Protein AF-A0A517ZHZ6-F1 (afdb_monomer_lite)

InterPro domains:
  IPR013424 PEP-CTERM protein-sorting domain [PF07589] (211-235)
  IPR013424 PEP-CTERM protein-sorting domain [TIGR02595] (211-237)

Sequence (239 aa):
MKHFLLAGLIGLGMLSSAEAGYVDVSIGDHLKLYNGTGNGTGGEYDAVLQEFDGTNYVPTATTWSTFCLEVDEHFYYNQLLKVNNISDTAMSGGTNTNNGDPISFATAWLYTQFSNGSLVGLNSSGTAENGNYNDNHAANATHLQKAIWYLEEESLGVHNKYVDLALAAGWTSIGDVRVLNLMRYSNGQLINAQDQLVLLDPGPEVAPPLVPEPSTFALLGIGGLALVGYGWRRKRQVA

Radius of gyration: 25.89 Å; chains: 1; bounding box: 51×94×66 Å

Secondary structure (DSSP, 8-state):
--PPPP----------------B---TT-EEEEEEEEEETTEEEEEEEEEEE-SSSEEEEEEEEEE-BS-SS----TT-EEEEEEEESEE-S--SS-SS-EEPPHHHHHHHHHHHTT-PEEE-TTSSSEEEEGGGGHHHHHHHHHHHHHHHTT-TT----HHHHHHHHTT--S-TTEEEEEEEEEETTEEEEEEEEEEEB------PPP-PPPHHHHHHHHHHHHHHHHHHHHHHHTT-

Organism: NCBI:txid2527995

pLDDT: mean 85.27, std 17.49, range [35.91, 98.75]

Foldseek 3Di:
DDDDDDDDPPPPPPPPPPQLDAFDDDAFWKWFWADDAADDLFFKIKIFTWDDPVPDTDTDPGIDIKTFLARPFADDGRAIKGQNDKAQWAACGHPPDNHTQGFDLLLLVLVNCVSNQNDFPADLVLAGTDGGCPVPVHSSRHLSNLLSCVRSVHPSHDDGVSVVVSVVVVGDDSQQKIKRFIWGDDPNDTDTGTIIIGRHDPPPPVPPPCDPDVVVVVVVVVVVVVVVVVVVVVVVVVD

Structure (mmCIF, N/CA/C/O backbone):
data_AF-A0A517ZHZ6-F1
#
_entry.id   AF-A0A517ZHZ6-F1
#
loop_
_atom_site.group_PDB
_atom_site.id
_atom_site.type_symbol
_atom_site.label_atom_id
_atom_site.label_alt_id
_atom_site.label_comp_id
_atom_site.label_asym_id
_atom_site.label_entity_id
_atom_site.label_seq_id
_atom_site.pdbx_PDB_ins_code
_atom_site.Cartn_x
_atom_site.Cartn_y
_atom_site.Cartn_z
_atom_site.occupancy
_atom_site.B_iso_or_equiv
_atom_site.auth_seq_id
_atom_site.auth_comp_id
_atom_site.auth_asym_id
_atom_site.auth_atom_id
_atom_site.pdbx_PDB_model_num
ATOM 1 N N . MET A 1 1 ? 35.345 -15.093 49.923 1.00 41.03 1 MET A N 1
ATOM 2 C CA . MET A 1 1 ? 35.015 -14.020 48.963 1.00 41.03 1 MET A CA 1
ATOM 3 C C . MET A 1 1 ? 34.238 -14.669 47.831 1.00 41.03 1 MET A C 1
ATOM 5 O O . MET A 1 1 ? 34.824 -15.405 47.054 1.00 41.03 1 MET A O 1
ATOM 9 N N . LYS A 1 2 ? 32.905 -14.566 47.861 1.00 35.91 2 LYS A N 1
ATOM 10 C CA . LYS A 1 2 ? 32.017 -15.200 46.878 1.00 35.91 2 LYS A CA 1
ATOM 11 C C . LYS A 1 2 ? 31.661 -14.140 45.839 1.00 35.91 2 LYS A C 1
ATOM 13 O O . LYS A 1 2 ? 31.046 -13.138 46.190 1.00 35.91 2 LYS A O 1
ATOM 18 N N . HIS A 1 3 ? 32.121 -14.340 44.610 1.00 40.94 3 HIS A N 1
ATOM 19 C CA . HIS A 1 3 ? 31.805 -13.491 43.469 1.00 40.94 3 HIS A CA 1
ATOM 20 C C . HIS A 1 3 ? 30.327 -13.671 43.104 1.00 40.94 3 HIS A C 1
ATOM 22 O O . HIS A 1 3 ? 29.922 -14.773 42.743 1.00 40.94 3 HIS A O 1
ATOM 28 N N . PHE A 1 4 ? 29.532 -12.606 43.218 1.00 45.38 4 PHE A N 1
ATOM 29 C CA . PHE A 1 4 ? 28.204 -12.543 42.616 1.00 45.38 4 PHE A CA 1
ATOM 30 C C . PHE A 1 4 ? 28.318 -11.859 41.256 1.00 45.38 4 PHE A C 1
ATOM 32 O O . PHE A 1 4 ? 28.851 -10.756 41.137 1.00 45.38 4 PHE A O 1
ATOM 39 N N . LEU A 1 5 ? 27.877 -12.596 40.242 1.00 42.19 5 LEU A N 1
ATOM 40 C CA . LEU A 1 5 ? 27.854 -12.226 38.838 1.00 42.19 5 LEU A CA 1
ATOM 41 C C . LEU A 1 5 ? 26.832 -11.119 38.563 1.00 42.19 5 LEU A C 1
ATOM 43 O O . LEU A 1 5 ? 25.753 -11.065 39.149 1.00 42.19 5 LEU A O 1
ATOM 47 N N . LEU A 1 6 ? 27.245 -10.268 37.631 1.00 39.47 6 LEU A N 1
ATOM 48 C CA . LEU A 1 6 ? 26.558 -9.151 37.001 1.00 39.47 6 LEU A CA 1
ATOM 49 C C . LEU A 1 6 ? 25.160 -9.545 36.486 1.00 39.47 6 LEU A C 1
ATOM 51 O O . LEU A 1 6 ? 25.032 -10.453 35.666 1.00 39.47 6 LEU A O 1
ATOM 55 N N . ALA A 1 7 ? 24.127 -8.817 36.910 1.00 42.12 7 ALA A N 1
ATOM 56 C CA . ALA A 1 7 ? 22.825 -8.817 36.254 1.00 42.12 7 ALA A CA 1
ATOM 57 C C . ALA A 1 7 ? 22.884 -7.860 35.053 1.00 42.12 7 ALA A C 1
ATOM 59 O O . ALA A 1 7 ? 22.783 -6.644 35.210 1.00 42.12 7 ALA A O 1
ATOM 60 N N . GLY A 1 8 ? 23.102 -8.405 33.857 1.00 39.47 8 GLY A N 1
ATOM 61 C CA . GLY A 1 8 ? 22.891 -7.680 32.608 1.00 39.47 8 GLY A CA 1
ATOM 62 C C . GLY A 1 8 ? 21.404 -7.688 32.270 1.00 39.47 8 GLY A C 1
ATOM 63 O O . GLY A 1 8 ? 20.867 -8.733 31.909 1.00 39.47 8 GLY A O 1
ATOM 64 N N . LEU A 1 9 ? 20.739 -6.540 32.410 1.00 43.72 9 LEU A N 1
ATOM 65 C CA . LEU A 1 9 ? 19.409 -6.319 31.848 1.00 43.72 9 LEU A CA 1
ATOM 66 C C . LEU A 1 9 ? 19.517 -6.431 30.321 1.00 43.72 9 LEU A C 1
ATOM 68 O O . LEU A 1 9 ? 20.102 -5.569 29.667 1.00 43.72 9 LEU A O 1
ATOM 72 N N . ILE A 1 10 ? 18.960 -7.501 29.762 1.00 44.84 10 ILE A N 1
ATOM 73 C CA . ILE A 1 10 ? 18.720 -7.618 28.327 1.00 44.84 10 ILE A CA 1
ATOM 74 C C . ILE A 1 10 ? 17.512 -6.730 28.028 1.00 44.84 10 ILE A C 1
ATOM 76 O O . ILE A 1 10 ? 16.373 -7.093 28.317 1.00 44.84 10 ILE A O 1
ATOM 80 N N . GLY A 1 11 ? 17.771 -5.536 27.495 1.00 42.56 11 GLY A N 1
ATOM 81 C CA . GLY A 1 11 ? 16.756 -4.742 26.816 1.00 42.56 11 GLY A CA 1
ATOM 82 C C . GLY A 1 11 ? 16.379 -5.464 25.530 1.00 42.56 11 GLY A C 1
ATOM 83 O O . GLY A 1 11 ? 17.089 -5.365 24.533 1.00 42.56 11 GLY A O 1
ATOM 84 N N . LEU A 1 12 ? 15.301 -6.243 25.584 1.00 43.50 12 LEU A N 1
ATOM 85 C CA . LEU A 1 12 ? 14.711 -6.886 24.420 1.00 43.50 12 LEU A CA 1
ATOM 86 C C . LEU A 1 12 ? 14.026 -5.789 23.596 1.00 43.50 12 LEU A C 1
ATOM 88 O O . LEU A 1 12 ? 12.901 -5.386 23.887 1.00 43.50 12 LEU A O 1
ATOM 92 N N . GLY A 1 13 ? 14.760 -5.236 22.630 1.00 38.00 13 GLY A N 1
ATOM 93 C CA . GLY A 1 13 ? 14.195 -4.357 21.617 1.00 38.00 13 GLY A CA 1
ATOM 94 C C . GLY A 1 13 ? 13.111 -5.114 20.860 1.00 38.00 13 GLY A C 1
ATOM 95 O O . GLY A 1 13 ? 13.340 -6.237 20.409 1.00 38.00 13 GLY A O 1
ATOM 96 N N . MET A 1 14 ? 11.930 -4.511 20.754 1.00 40.34 14 MET A N 1
ATOM 97 C CA . MET A 1 14 ? 10.890 -4.972 19.845 1.00 40.34 14 MET A CA 1
ATOM 98 C C . MET A 1 14 ? 11.415 -4.808 18.417 1.00 40.34 14 MET A C 1
ATOM 100 O O . MET A 1 14 ? 11.339 -3.733 17.836 1.00 40.34 14 MET A O 1
ATOM 104 N N . LEU A 1 15 ? 12.006 -5.870 17.877 1.00 37.00 15 LEU A N 1
ATOM 105 C CA . LEU A 1 15 ? 12.089 -6.070 16.440 1.00 37.00 15 LEU A CA 1
ATOM 106 C C . LEU A 1 15 ? 10.721 -6.608 16.029 1.00 37.00 15 LEU A C 1
ATOM 108 O O . LEU A 1 15 ? 10.481 -7.810 16.092 1.00 37.00 15 LEU A O 1
ATOM 112 N N . SER A 1 16 ? 9.798 -5.714 15.685 1.00 37.28 16 SER A N 1
ATOM 113 C CA . SER A 1 16 ? 8.621 -6.108 14.923 1.00 37.28 16 SER A CA 1
ATOM 114 C C . SER A 1 16 ? 9.088 -6.396 13.500 1.00 37.28 16 SER A C 1
ATOM 116 O O . SER A 1 16 ? 9.134 -5.511 12.652 1.00 37.28 16 SER A O 1
ATOM 118 N N . SER A 1 17 ? 9.477 -7.637 13.230 1.00 40.09 17 SER A N 1
ATOM 119 C CA . SER A 1 17 ? 9.241 -8.182 11.901 1.00 40.09 17 SER A CA 1
ATOM 120 C C . SER A 1 17 ? 7.725 -8.297 11.783 1.00 40.09 17 SER A C 1
ATOM 122 O O . SER A 1 17 ? 7.150 -9.231 12.340 1.00 40.09 17 SER A O 1
ATOM 124 N N . ALA A 1 18 ? 7.073 -7.305 11.171 1.00 44.12 18 ALA A N 1
ATOM 125 C CA . ALA A 1 18 ? 5.709 -7.488 10.703 1.00 44.12 18 ALA A CA 1
ATOM 126 C C . ALA A 1 18 ? 5.746 -8.723 9.796 1.00 44.12 18 ALA A C 1
ATOM 128 O O . ALA A 1 18 ? 6.461 -8.737 8.791 1.00 44.12 18 ALA A O 1
ATOM 129 N N . GLU A 1 19 ? 5.113 -9.811 10.233 1.00 43.62 19 GLU A N 1
ATOM 130 C CA . GLU A 1 19 ? 5.016 -11.006 9.412 1.00 43.62 19 GLU A CA 1
ATOM 131 C C . GLU A 1 19 ? 4.163 -10.655 8.198 1.00 43.62 19 GLU A C 1
ATOM 133 O O . GLU A 1 19 ? 2.997 -10.285 8.310 1.00 43.62 19 GLU A O 1
ATOM 138 N N . ALA A 1 20 ? 4.817 -10.746 7.045 1.00 48.66 20 ALA A N 1
ATOM 139 C CA . ALA A 1 20 ? 4.234 -11.015 5.749 1.00 48.66 20 ALA A CA 1
ATOM 140 C C . ALA A 1 20 ? 2.980 -11.896 5.881 1.00 48.66 20 ALA A C 1
ATOM 142 O O . ALA A 1 20 ? 3.077 -13.052 6.301 1.00 48.66 20 ALA A O 1
ATOM 143 N N . GLY A 1 21 ? 1.808 -11.353 5.560 1.00 71.62 21 GLY A N 1
ATOM 144 C CA . GLY A 1 21 ? 0.566 -12.087 5.727 1.00 71.62 21 GLY A CA 1
ATOM 145 C C . GLY A 1 21 ? -0.676 -11.296 5.357 1.00 71.62 21 GLY A C 1
ATOM 146 O O . GLY A 1 21 ? -0.680 -10.067 5.290 1.00 71.62 21 GLY A O 1
ATOM 147 N N . TYR A 1 22 ? -1.732 -12.055 5.1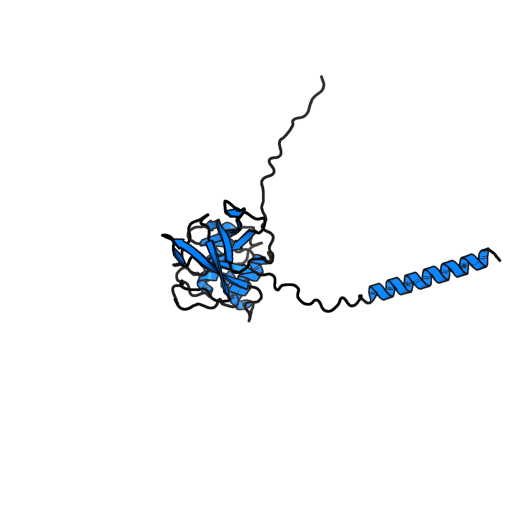04 1.00 87.56 22 TYR A N 1
ATOM 148 C CA . TYR A 1 22 ? -3.074 -11.555 4.888 1.00 87.56 22 TYR A CA 1
ATOM 149 C C . TYR A 1 22 ? -3.571 -10.714 6.070 1.00 87.56 22 TYR A C 1
ATOM 151 O O . TYR A 1 22 ? -3.353 -11.061 7.232 1.00 87.56 22 TYR A O 1
ATOM 159 N N . VAL A 1 23 ? -4.260 -9.616 5.766 1.00 91.81 23 VAL A N 1
ATOM 160 C CA . VAL A 1 23 ? -4.780 -8.664 6.750 1.00 91.81 23 VAL A CA 1
ATOM 161 C C . VAL A 1 23 ? -6.295 -8.795 6.847 1.00 91.81 23 VAL A C 1
ATOM 163 O O . VAL A 1 23 ? -6.995 -8.729 5.836 1.00 91.81 23 VAL A O 1
ATOM 166 N N . ASP A 1 24 ? -6.797 -8.928 8.075 1.00 91.69 24 ASP A N 1
ATOM 167 C CA . ASP A 1 24 ? -8.224 -8.808 8.379 1.00 91.69 24 ASP A CA 1
ATOM 168 C C . ASP A 1 24 ? -8.563 -7.332 8.629 1.00 91.69 24 ASP A C 1
ATOM 170 O O . ASP A 1 24 ? -8.279 -6.776 9.693 1.00 91.69 24 ASP A O 1
ATOM 174 N N . VAL A 1 25 ? -9.093 -6.677 7.596 1.00 93.75 25 VAL A N 1
ATOM 175 C CA . VAL A 1 25 ? -9.577 -5.295 7.637 1.00 93.75 25 VAL A CA 1
ATOM 176 C C . VAL A 1 25 ? -10.874 -5.195 6.847 1.00 93.75 25 VAL A C 1
ATOM 178 O O . VAL A 1 25 ? -11.017 -5.753 5.758 1.00 93.75 25 VAL A O 1
ATOM 181 N N . SER A 1 26 ? -11.832 -4.467 7.402 1.00 95.12 26 SER A N 1
ATOM 182 C CA . SER A 1 26 ? -13.184 -4.324 6.882 1.00 95.12 26 SER A CA 1
ATOM 183 C C . SER A 1 26 ? -13.550 -2.864 6.620 1.00 95.12 26 SER A C 1
ATOM 185 O O . SER A 1 26 ? -12.996 -1.920 7.185 1.00 95.12 26 SER A O 1
ATOM 187 N N . ILE A 1 27 ? -14.548 -2.658 5.758 1.00 96.12 27 ILE A N 1
ATOM 188 C CA . ILE A 1 27 ? -15.142 -1.333 5.553 1.00 96.12 27 ILE A CA 1
ATOM 189 C C . ILE A 1 27 ? -15.720 -0.825 6.879 1.00 96.12 27 ILE A C 1
ATOM 191 O O . ILE A 1 27 ? -16.503 -1.510 7.534 1.00 96.12 27 ILE A O 1
ATOM 195 N N . GLY A 1 28 ? -15.385 0.414 7.234 1.00 96.06 28 GLY A N 1
ATOM 196 C CA . GLY A 1 28 ? -15.790 1.050 8.485 1.00 96.06 28 GLY A CA 1
ATOM 197 C C . GLY A 1 28 ? -14.743 0.974 9.593 1.00 96.06 28 GLY A C 1
ATOM 198 O O . GLY A 1 28 ? -14.863 1.736 10.559 1.00 96.06 28 GLY A O 1
ATOM 199 N N . ASP A 1 29 ? -13.713 0.143 9.432 1.00 97.56 29 ASP A N 1
ATOM 200 C CA . ASP A 1 29 ? -12.598 0.084 10.367 1.00 97.56 29 ASP A CA 1
ATOM 201 C C . ASP A 1 29 ? -11.820 1.395 10.403 1.00 97.56 29 ASP A C 1
ATOM 203 O O . ASP A 1 29 ? -11.864 2.219 9.482 1.00 97.56 29 ASP A O 1
ATOM 207 N N . HIS A 1 30 ? -11.097 1.585 11.502 1.00 98.00 30 HIS A N 1
ATOM 208 C CA . HIS A 1 30 ? -10.216 2.724 11.676 1.00 98.00 30 HIS A CA 1
ATOM 209 C C . HIS A 1 30 ? -8.777 2.253 11.790 1.00 98.00 30 HIS A C 1
ATOM 211 O O . HIS A 1 30 ? -8.495 1.227 12.398 1.00 98.00 30 HIS A O 1
ATOM 217 N N . LEU A 1 31 ? -7.850 3.022 11.236 1.00 98.19 31 LEU A N 1
ATOM 218 C CA . LEU A 1 31 ? -6.424 2.729 11.309 1.00 98.19 31 LEU A CA 1
ATOM 219 C C . LEU A 1 31 ? -5.616 4.011 11.481 1.00 98.19 31 LEU A C 1
ATOM 221 O O . LEU A 1 31 ? -6.107 5.121 11.264 1.00 98.19 31 LEU A O 1
ATOM 225 N N . LYS A 1 32 ? -4.364 3.854 11.894 1.00 97.75 32 LYS A N 1
ATOM 226 C CA . LYS A 1 32 ? -3.356 4.913 11.853 1.00 97.75 32 LYS A CA 1
ATOM 227 C C . LYS A 1 32 ? -2.192 4.453 10.999 1.00 97.75 32 LYS A C 1
ATOM 229 O O . LYS A 1 32 ? -1.788 3.298 11.091 1.00 97.75 32 LYS A O 1
ATOM 234 N N . LEU A 1 33 ? -1.655 5.382 10.218 1.00 96.56 33 LEU A N 1
ATOM 235 C CA . LEU A 1 33 ? -0.431 5.192 9.454 1.00 96.56 33 LEU A CA 1
ATOM 236 C C . LEU A 1 33 ? 0.722 5.893 10.174 1.00 96.56 33 LEU A C 1
ATOM 238 O O . LEU A 1 33 ? 0.643 7.087 10.497 1.00 96.56 33 LEU A O 1
ATOM 242 N N . TYR A 1 34 ? 1.785 5.140 10.416 1.00 95.19 34 TYR A N 1
ATOM 243 C CA . TYR A 1 34 ? 3.042 5.606 10.982 1.00 95.19 34 TYR A CA 1
ATOM 244 C C . TYR A 1 34 ? 4.100 5.671 9.880 1.00 95.19 34 TYR A C 1
ATOM 246 O O . TYR A 1 34 ? 4.006 4.997 8.855 1.00 95.19 34 TYR A O 1
ATOM 254 N N . ASN A 1 35 ? 5.113 6.510 10.087 1.00 91.94 35 ASN A N 1
ATOM 255 C CA . ASN A 1 35 ? 6.244 6.571 9.173 1.00 91.94 35 ASN A CA 1
ATOM 256 C C . ASN A 1 35 ? 7.052 5.271 9.270 1.00 91.94 35 ASN A C 1
ATOM 258 O O . ASN A 1 35 ? 7.673 5.038 10.309 1.00 91.94 35 ASN A O 1
ATOM 262 N N . GLY A 1 36 ? 7.051 4.482 8.198 1.00 90.88 36 GLY A N 1
ATOM 263 C CA . GLY A 1 36 ? 7.831 3.256 8.091 1.00 90.88 36 GLY A CA 1
ATOM 264 C C . GLY A 1 36 ? 9.210 3.504 7.478 1.00 90.88 36 GLY A C 1
ATOM 265 O O . GLY A 1 36 ? 9.823 4.569 7.635 1.00 90.88 36 GLY A O 1
ATOM 266 N N . THR A 1 37 ? 9.718 2.489 6.784 1.00 93.25 37 THR A N 1
ATOM 267 C CA . THR A 1 37 ? 11.063 2.478 6.203 1.00 93.25 37 THR A CA 1
ATOM 268 C C . THR A 1 37 ? 11.106 3.176 4.841 1.00 93.25 37 THR A C 1
ATOM 270 O O . THR A 1 37 ? 10.303 2.898 3.959 1.00 93.25 37 THR A O 1
ATOM 273 N N . GLY A 1 38 ? 12.079 4.062 4.620 1.00 88.81 38 GLY A N 1
ATOM 274 C CA . GLY A 1 38 ? 12.249 4.751 3.340 1.00 88.81 38 GLY A CA 1
ATOM 275 C C . GLY A 1 38 ? 13.118 6.000 3.435 1.00 88.81 38 GLY A C 1
ATOM 276 O O . GLY A 1 38 ? 13.577 6.384 4.509 1.00 88.81 38 GLY A O 1
ATOM 277 N N . ASN A 1 39 ? 13.350 6.639 2.291 1.00 83.00 39 ASN A N 1
ATOM 278 C CA . ASN A 1 39 ? 14.101 7.879 2.141 1.00 83.00 39 ASN A CA 1
ATOM 279 C C . ASN A 1 39 ? 13.316 8.906 1.309 1.00 83.00 39 ASN A C 1
ATOM 281 O O . ASN A 1 39 ? 12.776 8.594 0.247 1.00 83.00 39 ASN A O 1
ATOM 285 N N . GLY A 1 40 ? 13.371 10.176 1.717 1.00 79.19 40 GLY A N 1
ATOM 286 C CA . GLY A 1 40 ? 12.798 11.281 0.947 1.00 79.19 40 GLY A CA 1
ATOM 287 C C . GLY A 1 40 ? 11.269 11.255 0.921 1.00 79.19 40 GLY A C 1
ATOM 288 O O . GLY A 1 40 ? 10.641 11.120 1.963 1.00 79.19 40 GLY A O 1
ATOM 289 N N . THR A 1 41 ? 10.678 11.440 -0.261 1.00 72.44 41 THR A N 1
ATOM 290 C CA . THR A 1 41 ? 9.224 11.588 -0.439 1.00 72.44 41 THR A CA 1
ATOM 291 C C . THR A 1 41 ? 8.463 10.266 -0.533 1.00 72.44 41 THR A C 1
ATOM 293 O O . THR A 1 41 ? 7.272 10.317 -0.788 1.00 72.44 41 THR A O 1
ATOM 296 N N . GLY A 1 42 ? 9.100 9.103 -0.348 1.00 79.69 42 GLY A N 1
ATOM 297 C CA . GLY A 1 42 ? 8.426 7.809 -0.484 1.00 79.69 42 GLY A CA 1
ATOM 298 C C . GLY A 1 42 ? 9.080 6.670 0.299 1.00 79.69 42 GLY A C 1
ATOM 299 O O . GLY A 1 42 ? 10.273 6.713 0.618 1.00 79.69 42 GLY A O 1
ATOM 300 N N . GLY A 1 43 ? 8.295 5.636 0.580 1.00 92.75 43 GLY A N 1
ATOM 301 C CA . GLY A 1 43 ? 8.699 4.468 1.350 1.00 92.75 43 GLY A CA 1
ATOM 302 C C . GLY A 1 43 ? 7.490 3.704 1.872 1.00 92.75 43 GLY A C 1
ATOM 303 O O . GLY A 1 43 ? 6.363 3.954 1.459 1.00 92.75 43 GLY A O 1
ATOM 304 N N . GLU A 1 44 ? 7.757 2.785 2.785 1.00 95.25 44 GLU A N 1
ATOM 305 C CA . GLU A 1 44 ? 6.742 2.037 3.513 1.00 95.25 44 GLU A CA 1
ATOM 306 C C . GLU A 1 44 ? 6.072 2.896 4.583 1.00 95.25 44 GLU A C 1
ATOM 308 O O . GLU A 1 44 ? 6.699 3.748 5.224 1.00 95.25 44 GLU A O 1
ATOM 313 N N . TYR A 1 45 ? 4.812 2.579 4.846 1.00 95.56 45 TYR A N 1
ATOM 314 C CA . TYR A 1 45 ? 4.072 3.049 6.005 1.00 95.56 45 TYR A CA 1
ATOM 315 C C . TYR A 1 45 ? 3.617 1.864 6.839 1.00 95.56 45 TYR A C 1
ATOM 317 O O . TYR A 1 45 ? 3.128 0.873 6.298 1.00 95.56 45 TYR A O 1
ATOM 325 N N . ASP A 1 46 ? 3.734 1.997 8.156 1.00 95.50 46 ASP A N 1
ATOM 326 C CA . ASP A 1 46 ? 3.239 0.988 9.082 1.00 95.50 46 ASP A CA 1
ATOM 327 C C . ASP A 1 46 ? 1.793 1.327 9.435 1.00 95.50 46 ASP A C 1
ATOM 329 O O . ASP A 1 46 ? 1.505 2.325 10.105 1.00 95.50 46 ASP A O 1
ATOM 333 N N . ALA A 1 47 ? 0.870 0.510 8.951 1.00 96.81 47 ALA A N 1
ATOM 334 C CA . ALA A 1 47 ? -0.536 0.605 9.275 1.00 96.81 47 ALA A CA 1
ATOM 335 C C . ALA A 1 47 ? -0.835 -0.182 10.549 1.00 96.81 47 ALA A C 1
ATOM 337 O O . ALA A 1 47 ? -0.404 -1.321 10.714 1.00 96.81 47 ALA A O 1
ATOM 338 N N . VAL A 1 48 ? -1.593 0.436 11.452 1.00 97.38 48 VAL A N 1
ATOM 339 C CA . VAL A 1 48 ? -2.029 -0.177 12.709 1.00 97.38 48 VAL A CA 1
ATOM 340 C C . VAL A 1 48 ? -3.529 0.006 12.840 1.00 97.38 48 VAL A C 1
ATOM 342 O O . VAL A 1 48 ? -4.011 1.135 13.020 1.00 97.38 48 VAL A O 1
ATOM 345 N N . LEU A 1 49 ? -4.266 -1.102 12.791 1.00 97.38 49 LEU A N 1
ATOM 346 C CA . LEU A 1 49 ? -5.710 -1.103 12.991 1.00 97.38 49 LEU A CA 1
ATOM 347 C C . LEU A 1 49 ? -6.035 -0.603 14.407 1.00 97.38 49 LEU A C 1
ATOM 349 O O . LEU A 1 49 ? -5.325 -0.911 15.369 1.00 97.38 49 LEU A O 1
ATOM 353 N N . GLN A 1 50 ? -7.085 0.202 14.528 1.00 98.00 50 GLN A N 1
ATOM 354 C CA . GLN A 1 50 ? -7.539 0.807 15.772 1.00 98.00 50 GLN A CA 1
ATOM 355 C C . GLN A 1 50 ? -8.942 0.312 16.123 1.00 98.00 50 GLN A C 1
ATOM 357 O O . GLN A 1 50 ? -9.828 0.290 15.273 1.00 98.00 50 GLN A O 1
ATOM 362 N N . GLU A 1 51 ? -9.172 0.028 17.400 1.00 97.19 51 GLU A N 1
ATOM 363 C CA . GLU A 1 51 ? -10.488 -0.327 17.934 1.00 97.19 51 GLU A CA 1
ATOM 364 C C . GLU A 1 51 ? -10.976 0.756 18.902 1.00 97.19 51 GLU A C 1
ATOM 366 O O . GLU A 1 51 ? -10.177 1.389 19.596 1.00 97.19 51 GLU A O 1
ATOM 371 N N . PHE A 1 52 ? -12.288 0.999 18.941 1.00 96.31 52 PHE A N 1
ATOM 372 C CA . PHE A 1 52 ? -12.885 1.934 19.890 1.00 96.31 52 PHE A CA 1
ATOM 373 C C . PHE A 1 52 ? -13.200 1.235 21.218 1.00 96.31 52 PHE A C 1
ATOM 375 O O . PHE A 1 52 ? -14.094 0.396 21.283 1.00 96.31 52 PHE A O 1
ATOM 382 N N . ASP A 1 53 ? -12.527 1.634 22.298 1.00 96.12 53 ASP A N 1
ATOM 383 C CA . ASP A 1 53 ? -12.688 1.038 23.637 1.00 96.12 53 ASP A CA 1
ATOM 384 C C . ASP A 1 53 ? -13.886 1.596 24.440 1.00 96.12 53 ASP A C 1
ATOM 386 O O . ASP A 1 53 ? -14.039 1.325 25.634 1.00 96.12 53 ASP A O 1
ATOM 390 N N . GLY A 1 54 ? -14.732 2.412 23.803 1.00 95.38 54 GLY A N 1
ATOM 391 C CA . GLY A 1 54 ? -15.811 3.166 24.446 1.00 95.38 54 GLY A CA 1
ATOM 392 C C . GLY A 1 54 ? -15.451 4.620 24.770 1.00 95.38 54 GLY A C 1
ATOM 393 O O . GLY A 1 54 ? -16.352 5.430 24.988 1.00 95.38 54 GLY A O 1
ATOM 394 N N . THR A 1 55 ? -14.162 4.972 24.763 1.00 96.06 55 THR A N 1
ATOM 395 C CA . THR A 1 55 ? -13.666 6.332 25.028 1.00 96.06 55 THR A CA 1
ATOM 396 C C . THR A 1 55 ? -12.723 6.826 23.934 1.00 96.06 55 THR A C 1
ATOM 398 O O . THR A 1 55 ? -12.856 7.961 23.479 1.00 96.06 55 THR A O 1
ATOM 401 N N . ASN A 1 56 ? -11.774 5.993 23.503 1.00 95.75 56 ASN A N 1
ATOM 402 C CA . ASN A 1 56 ? -10.731 6.335 22.543 1.00 95.75 56 ASN A CA 1
ATOM 403 C C . ASN A 1 56 ? -10.521 5.215 21.520 1.00 95.75 56 ASN A C 1
ATOM 405 O O . ASN A 1 56 ? -10.872 4.061 21.742 1.00 95.75 56 ASN A O 1
ATOM 409 N N . TYR A 1 57 ? -9.880 5.575 20.408 1.00 96.75 57 TYR A N 1
ATOM 410 C CA . TYR A 1 57 ? -9.306 4.604 19.482 1.00 96.75 57 TYR A CA 1
ATOM 411 C C . TYR A 1 57 ? -7.926 4.165 19.974 1.00 96.75 57 TYR A C 1
ATOM 413 O O . TYR A 1 57 ? -7.035 5.009 20.144 1.00 96.75 57 TYR A O 1
ATOM 421 N N . VAL A 1 58 ? -7.761 2.861 20.189 1.00 96.69 58 VAL A N 1
ATOM 422 C CA . VAL A 1 58 ? -6.537 2.227 20.697 1.00 96.69 58 VAL A CA 1
ATOM 423 C C . VAL A 1 58 ? -5.965 1.244 19.668 1.00 96.69 58 VAL A C 1
ATOM 425 O O . VAL A 1 58 ? -6.735 0.656 18.909 1.00 96.69 58 VAL A O 1
ATOM 428 N N . PRO A 1 59 ? -4.631 1.064 19.600 1.00 97.25 59 PRO A N 1
ATOM 429 C CA . PRO A 1 59 ? -4.018 0.149 18.644 1.00 97.25 59 PRO A CA 1
ATOM 430 C C . PRO A 1 59 ? -4.356 -1.310 18.965 1.00 97.25 59 PRO A C 1
ATOM 432 O O . PRO A 1 59 ? -4.313 -1.725 20.123 1.00 97.25 59 PRO A O 1
ATOM 435 N N . THR A 1 60 ? -4.644 -2.082 17.923 1.00 95.44 60 THR A N 1
ATOM 436 C CA . THR A 1 60 ? -4.794 -3.541 17.992 1.00 95.44 60 THR A CA 1
ATOM 437 C C . THR A 1 60 ? -3.461 -4.239 17.683 1.00 95.44 60 THR A C 1
ATOM 439 O O . THR A 1 60 ? -2.446 -3.587 17.434 1.00 95.44 60 THR A O 1
ATOM 442 N N . ALA A 1 61 ? -3.459 -5.575 17.688 1.00 93.56 61 ALA A N 1
ATOM 443 C CA . ALA A 1 61 ? -2.317 -6.368 17.233 1.00 93.56 61 ALA A CA 1
ATOM 444 C C . ALA A 1 61 ? -2.199 -6.451 15.696 1.00 93.56 61 ALA A C 1
ATOM 446 O O . ALA A 1 61 ? -1.172 -6.907 15.202 1.00 93.56 61 ALA A O 1
ATOM 447 N N . THR A 1 62 ? -3.222 -6.028 14.943 1.00 93.88 62 THR A N 1
ATOM 448 C CA . THR A 1 62 ? -3.229 -6.099 13.477 1.00 93.88 62 THR A CA 1
ATOM 449 C C . THR A 1 62 ? -2.421 -4.942 12.898 1.00 93.88 62 THR A C 1
ATOM 451 O O . THR A 1 62 ? -2.855 -3.784 12.916 1.00 93.88 62 THR A O 1
ATOM 454 N N . THR A 1 63 ? -1.238 -5.269 12.379 1.00 94.69 63 THR A N 1
ATOM 455 C CA . THR A 1 63 ? -0.313 -4.319 11.752 1.00 94.69 63 THR A CA 1
ATOM 456 C C . THR A 1 63 ? 0.207 -4.852 10.429 1.00 94.69 63 THR A C 1
ATOM 458 O O . THR A 1 63 ? 0.482 -6.046 10.336 1.00 94.69 63 THR A O 1
ATOM 461 N N . TRP A 1 64 ? 0.411 -3.981 9.446 1.00 95.56 64 TRP A N 1
ATOM 462 C CA . TRP A 1 64 ? 1.017 -4.347 8.164 1.00 95.56 64 TRP A CA 1
ATOM 463 C C . TRP A 1 64 ? 1.772 -3.169 7.550 1.00 95.56 64 TRP A C 1
ATOM 465 O O . TRP A 1 64 ? 1.533 -2.015 7.909 1.00 95.56 64 TRP A O 1
ATOM 475 N N . SER A 1 65 ? 2.662 -3.459 6.603 1.00 96.19 65 SER A N 1
ATOM 476 C CA . SER A 1 65 ? 3.351 -2.434 5.820 1.00 96.19 65 SER A CA 1
ATOM 477 C C . SER A 1 65 ? 2.612 -2.182 4.504 1.00 96.19 65 SER A C 1
ATOM 479 O O . SER A 1 65 ? 2.177 -3.108 3.814 1.00 96.19 65 SER A O 1
ATOM 481 N N . THR A 1 66 ? 2.456 -0.913 4.154 1.00 96.56 66 THR A N 1
ATOM 482 C CA . THR A 1 66 ? 1.715 -0.451 2.975 1.00 96.56 66 THR A CA 1
ATOM 483 C C . THR A 1 66 ? 2.477 0.656 2.247 1.00 96.56 66 THR A C 1
ATOM 485 O O . THR A 1 66 ? 3.464 1.189 2.753 1.00 96.56 66 THR A O 1
ATOM 488 N N . PHE A 1 67 ? 2.016 0.983 1.044 1.00 96.88 67 PHE A N 1
ATOM 489 C CA . PHE A 1 67 ? 2.536 2.033 0.182 1.00 96.88 67 PHE A CA 1
ATOM 490 C C . PHE A 1 67 ? 1.402 2.924 -0.314 1.00 96.88 67 PHE A C 1
ATOM 492 O O . PHE A 1 67 ? 0.261 2.481 -0.464 1.00 96.88 67 PHE A O 1
ATOM 499 N N . CYS A 1 68 ? 1.754 4.168 -0.615 1.00 95.38 68 CYS A N 1
ATOM 500 C CA . CYS A 1 68 ? 0.876 5.116 -1.286 1.00 95.38 68 CYS A CA 1
ATOM 501 C C . CYS A 1 68 ? 0.635 4.696 -2.738 1.00 95.38 68 CYS A C 1
ATOM 503 O O . CYS A 1 68 ? 1.590 4.338 -3.429 1.00 95.38 68 CYS A O 1
ATOM 505 N N . LEU A 1 69 ? -0.604 4.795 -3.218 1.00 94.44 69 LEU A N 1
ATOM 506 C CA . LEU A 1 69 ? -0.904 4.637 -4.646 1.00 94.44 69 LEU A CA 1
ATOM 507 C C . LEU A 1 69 ? -0.725 5.931 -5.440 1.00 94.44 69 LEU A C 1
ATOM 509 O O . LEU A 1 69 ? -0.158 5.902 -6.521 1.00 94.44 69 LEU A O 1
ATOM 513 N N . GLU A 1 70 ? -1.117 7.062 -4.863 1.00 91.12 70 GLU A N 1
ATOM 514 C CA . GLU A 1 70 ? -1.097 8.377 -5.517 1.00 91.12 70 GLU A CA 1
ATOM 515 C C . GLU A 1 70 ? 0.020 9.277 -4.952 1.00 91.12 70 GLU A C 1
ATOM 517 O O . GLU A 1 70 ? 0.596 8.971 -3.899 1.00 91.12 70 GLU A O 1
ATOM 522 N N . VAL A 1 71 ? 0.354 10.377 -5.638 1.00 88.25 71 VAL A N 1
ATOM 523 C CA . VAL A 1 71 ? 1.372 11.355 -5.180 1.00 88.25 71 VAL A CA 1
ATOM 524 C C . VAL A 1 71 ? 0.807 12.665 -4.625 1.00 88.25 71 VAL A C 1
ATOM 526 O O . VAL A 1 71 ? 1.547 13.424 -3.992 1.00 88.25 71 VAL A O 1
ATOM 529 N N . ASP A 1 72 ? -0.451 12.993 -4.908 1.00 85.44 72 ASP A N 1
ATOM 530 C CA . ASP A 1 72 ? -1.053 14.300 -4.622 1.00 85.44 72 ASP A CA 1
ATOM 531 C C . ASP A 1 72 ? -2.093 14.279 -3.491 1.00 85.44 72 ASP A C 1
ATOM 533 O O . ASP A 1 72 ? -2.365 15.325 -2.884 1.00 85.44 72 ASP A O 1
ATOM 537 N N . GLU A 1 73 ? -2.578 13.105 -3.099 1.00 86.31 73 GLU A N 1
ATOM 538 C CA . GLU A 1 73 ? -3.270 12.923 -1.832 1.00 86.31 73 GLU A CA 1
ATOM 539 C C . GLU A 1 73 ? -2.294 12.750 -0.664 1.00 86.31 73 GLU A C 1
ATOM 541 O O . GLU A 1 73 ? -1.118 12.422 -0.794 1.00 86.31 73 GLU A O 1
ATOM 546 N N . HIS A 1 74 ? -2.743 13.146 0.525 1.00 87.31 74 HIS A N 1
ATOM 547 C CA . HIS A 1 74 ? -1.867 13.213 1.686 1.00 87.31 74 HIS A CA 1
ATOM 548 C C . HIS A 1 74 ? -2.644 12.922 2.962 1.00 87.31 74 HIS A C 1
ATOM 550 O O . HIS A 1 74 ? -3.792 13.338 3.150 1.00 87.31 74 HIS A O 1
ATOM 556 N N . PHE A 1 75 ? -1.953 12.297 3.903 1.00 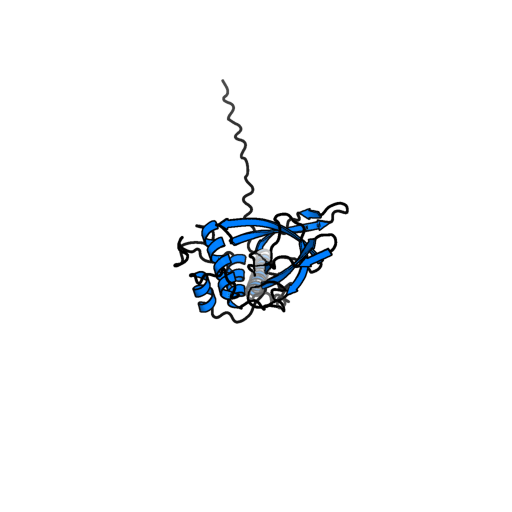90.88 75 PHE A N 1
ATOM 557 C CA . PHE A 1 75 ? -2.395 12.122 5.276 1.00 90.88 75 PHE A CA 1
ATOM 558 C C . PHE A 1 75 ? -1.349 12.701 6.232 1.00 90.88 75 PHE A C 1
ATOM 560 O O . PHE A 1 75 ? -0.222 13.012 5.846 1.00 90.88 75 PHE A O 1
ATOM 567 N N . TYR A 1 76 ? -1.729 12.870 7.496 1.00 91.81 76 TYR A N 1
ATOM 568 C CA . TYR A 1 76 ? -0.773 13.174 8.556 1.00 91.81 76 TYR A CA 1
ATOM 569 C C . TYR A 1 76 ? -0.477 11.906 9.346 1.00 91.81 76 TYR A C 1
ATOM 571 O O . TYR A 1 76 ? -1.398 11.162 9.687 1.00 91.81 76 TYR A O 1
ATOM 579 N N . TYR A 1 77 ? 0.792 11.680 9.685 1.00 93.06 77 TYR A N 1
ATOM 580 C CA . TYR A 1 77 ? 1.166 10.556 10.540 1.00 93.06 77 TYR A CA 1
ATOM 581 C C . TYR A 1 77 ? 0.363 10.554 11.838 1.00 93.06 77 TYR A C 1
ATOM 583 O O . TYR A 1 77 ? 0.126 11.602 12.446 1.00 93.06 77 TYR A O 1
ATOM 591 N N . ASN A 1 78 ? -0.031 9.358 12.271 1.00 93.56 78 ASN A N 1
ATOM 592 C CA . ASN A 1 78 ? -0.788 9.107 13.500 1.00 93.56 78 ASN A CA 1
ATOM 593 C C . ASN A 1 78 ? -2.201 9.718 13.520 1.00 93.56 78 ASN A C 1
ATOM 595 O O . ASN A 1 78 ? -2.873 9.672 14.557 1.00 93.56 78 ASN A O 1
ATOM 599 N N . GLN A 1 79 ? -2.670 10.278 12.400 1.00 95.06 79 GLN A N 1
ATOM 600 C CA . GLN A 1 79 ? -4.060 10.678 12.238 1.00 95.06 79 GLN A CA 1
ATOM 601 C C . GLN A 1 79 ? -4.939 9.431 12.149 1.00 95.06 79 GLN A C 1
ATOM 603 O O . GLN A 1 79 ? -4.584 8.457 11.491 1.00 95.06 79 GLN A O 1
ATOM 608 N N . LEU A 1 80 ? -6.095 9.471 12.814 1.00 96.62 80 LEU A N 1
ATOM 609 C CA . LEU A 1 80 ? -7.100 8.428 12.672 1.00 96.62 80 LEU A CA 1
ATOM 610 C C . LEU A 1 80 ? -7.724 8.514 11.275 1.00 96.62 80 LEU A C 1
ATOM 612 O O . LEU A 1 80 ? -8.321 9.536 10.921 1.00 96.62 80 LEU A O 1
ATOM 616 N N . LEU A 1 81 ? -7.582 7.437 10.516 1.00 97.62 81 LEU A N 1
ATOM 617 C CA . LEU A 1 81 ? -8.168 7.246 9.199 1.00 97.62 81 LEU A CA 1
ATOM 618 C C . LEU A 1 81 ? -9.299 6.229 9.305 1.00 97.62 81 LEU A C 1
ATOM 620 O O . LEU A 1 81 ? -9.255 5.335 10.149 1.00 97.62 81 LEU A O 1
ATOM 624 N N . LYS A 1 82 ? -10.307 6.379 8.454 1.00 97.31 82 LYS A N 1
ATOM 625 C CA . LYS A 1 82 ? -11.421 5.447 8.318 1.00 97.31 82 LYS A CA 1
ATOM 626 C C . LYS A 1 82 ? -11.328 4.757 6.964 1.00 97.31 82 LYS A C 1
ATOM 628 O O . LYS A 1 82 ? -11.185 5.436 5.949 1.00 97.31 82 LYS A O 1
ATOM 633 N N . VAL A 1 83 ? -11.489 3.440 6.948 1.00 97.31 83 VAL A N 1
ATOM 634 C CA . VAL A 1 83 ? -11.664 2.657 5.723 1.00 97.31 83 VAL A CA 1
ATOM 635 C C . VAL A 1 83 ? -13.068 2.930 5.192 1.00 97.31 83 VAL A C 1
ATOM 637 O O . VAL A 1 83 ? -14.063 2.464 5.753 1.00 97.31 83 VAL A O 1
ATOM 640 N N . ASN A 1 84 ? -13.174 3.748 4.147 1.00 95.88 84 ASN A N 1
ATOM 641 C CA . ASN A 1 84 ? -14.461 4.070 3.536 1.00 95.88 84 ASN A CA 1
ATOM 642 C C . ASN A 1 84 ? -14.905 2.986 2.555 1.00 95.88 84 ASN A C 1
ATOM 644 O O . ASN A 1 84 ? -16.089 2.664 2.491 1.00 95.88 84 ASN A O 1
ATOM 648 N N . ASN A 1 85 ? -13.953 2.424 1.816 1.00 95.25 85 ASN A N 1
ATOM 649 C CA . ASN A 1 85 ? -14.190 1.332 0.890 1.00 95.25 85 ASN A CA 1
ATOM 650 C C . ASN A 1 85 ? -12.935 0.456 0.760 1.00 95.25 85 ASN A C 1
ATOM 652 O O . ASN A 1 85 ? -11.833 0.880 1.108 1.00 95.25 85 ASN A O 1
ATOM 656 N N . ILE A 1 86 ? -13.126 -0.762 0.265 1.00 95.44 86 ILE A N 1
ATOM 657 C CA . ILE A 1 86 ? -12.061 -1.690 -0.104 1.00 95.44 86 ILE A CA 1
ATOM 658 C C . ILE A 1 86 ? -12.338 -2.108 -1.545 1.00 95.44 86 ILE A C 1
ATOM 660 O O . ILE A 1 86 ? -13.386 -2.696 -1.821 1.00 95.44 86 ILE A O 1
ATOM 664 N N . SER A 1 87 ? -11.442 -1.777 -2.469 1.00 94.19 87 SER A N 1
ATOM 665 C CA . SER A 1 87 ? -11.683 -1.961 -3.904 1.00 94.19 87 SER A CA 1
ATOM 666 C C . SER A 1 87 ? -10.426 -2.369 -4.671 1.00 94.19 87 SER A C 1
ATOM 668 O O . SER A 1 87 ? -9.408 -2.720 -4.083 1.00 94.19 87 SER A O 1
ATOM 670 N N . ASP A 1 88 ? -10.518 -2.391 -5.994 1.00 94.81 88 ASP A N 1
ATOM 671 C CA . ASP A 1 88 ? -9.405 -2.553 -6.928 1.00 94.81 88 ASP A CA 1
ATOM 672 C C . ASP A 1 88 ? -8.929 -1.212 -7.510 1.00 94.81 88 ASP A C 1
ATOM 674 O O . ASP A 1 88 ? -8.125 -1.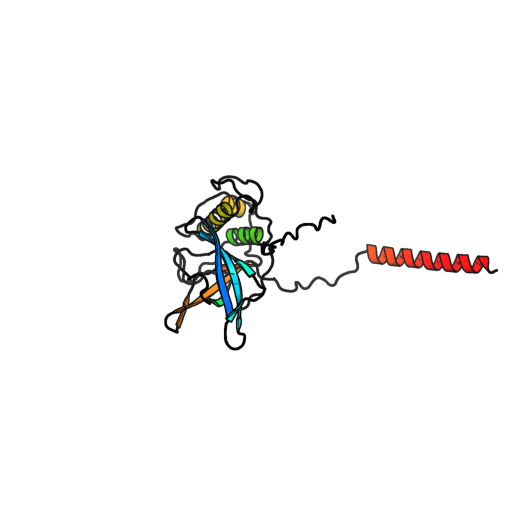204 -8.434 1.00 94.81 88 ASP A O 1
ATOM 678 N N . THR A 1 89 ? -9.436 -0.089 -6.995 1.00 92.88 89 THR A N 1
ATOM 679 C CA . THR A 1 89 ? -9.339 1.226 -7.629 1.00 92.88 89 THR A CA 1
ATOM 680 C C . THR A 1 89 ? -8.904 2.278 -6.605 1.00 92.88 89 THR A C 1
ATOM 682 O O . THR A 1 89 ? -9.528 2.404 -5.548 1.00 92.88 89 THR A O 1
ATOM 685 N N . ALA A 1 90 ? -7.850 3.039 -6.907 1.00 91.12 90 ALA A N 1
ATOM 686 C CA . ALA A 1 90 ? -7.486 4.251 -6.170 1.00 91.12 90 ALA A CA 1
ATOM 687 C C . ALA A 1 90 ? -8.504 5.355 -6.471 1.00 91.12 90 ALA A C 1
ATOM 689 O O . ALA A 1 90 ? -8.926 5.510 -7.616 1.00 91.12 90 ALA A O 1
ATOM 690 N N . MET A 1 91 ? -8.984 6.061 -5.453 1.00 86.56 91 MET A N 1
ATOM 691 C CA . MET A 1 91 ? -10.141 6.940 -5.555 1.00 86.56 91 MET A CA 1
ATOM 692 C C . MET A 1 91 ? -9.796 8.377 -5.186 1.00 86.56 91 MET A C 1
ATOM 694 O O . MET A 1 91 ? -9.582 8.694 -4.026 1.00 86.56 91 MET A O 1
ATOM 698 N N . SER A 1 92 ? -10.056 9.281 -6.133 1.00 74.69 92 SER A N 1
ATOM 699 C CA . SER A 1 92 ? -10.052 10.740 -5.932 1.00 74.69 92 SER A CA 1
ATOM 700 C C . SER A 1 92 ? -8.689 11.395 -5.682 1.00 74.69 92 SER A C 1
ATOM 702 O O . SER A 1 92 ? -8.678 12.590 -5.375 1.00 74.69 92 SER A O 1
ATOM 704 N N . GLY A 1 93 ? -7.588 10.677 -5.883 1.00 65.19 93 GLY A N 1
ATOM 705 C CA . GLY A 1 93 ? -6.259 11.230 -6.107 1.00 65.19 93 GLY A CA 1
ATOM 706 C C . GLY A 1 93 ? -5.684 10.776 -7.447 1.00 65.19 93 GLY A C 1
ATOM 707 O O . GLY A 1 93 ? -6.388 10.225 -8.292 1.00 65.19 93 GLY A O 1
ATOM 708 N N . GLY A 1 94 ? -4.398 11.044 -7.638 1.00 60.81 94 GLY A N 1
ATOM 709 C CA . GLY A 1 94 ? -3.649 10.645 -8.818 1.00 60.81 94 GLY A CA 1
ATOM 710 C C . GLY A 1 94 ? -3.490 11.775 -9.827 1.00 60.81 94 GLY A C 1
ATOM 711 O O . GLY A 1 94 ? -4.351 12.634 -10.032 1.00 60.81 94 GLY A O 1
ATOM 712 N N . THR A 1 95 ? -2.357 11.774 -10.523 1.00 62.84 95 THR A N 1
ATOM 713 C CA . THR A 1 95 ? -2.078 12.766 -11.573 1.00 62.84 95 THR A CA 1
ATOM 714 C C . THR A 1 95 ? -2.845 12.513 -12.871 1.00 62.84 95 THR A C 1
ATOM 716 O O . THR A 1 95 ? -2.915 13.397 -13.734 1.00 62.84 95 THR A O 1
ATOM 719 N N . ASN A 1 96 ? -3.430 11.326 -13.010 1.00 62.53 96 ASN A N 1
ATOM 720 C CA . ASN A 1 96 ? -4.034 10.804 -14.230 1.00 62.53 96 ASN A CA 1
ATOM 721 C C . ASN A 1 96 ? -5.582 10.824 -14.224 1.00 62.53 96 ASN A C 1
ATOM 723 O O . ASN A 1 96 ? -6.172 11.103 -15.274 1.00 62.53 96 ASN A O 1
ATOM 727 N N . THR A 1 97 ? -6.268 10.588 -13.095 1.00 65.94 97 THR A N 1
ATOM 728 C CA . THR A 1 97 ? -7.745 10.576 -13.027 1.00 65.94 97 THR A CA 1
ATOM 729 C C . THR A 1 97 ? -8.315 10.774 -11.619 1.00 65.94 97 THR A C 1
ATOM 731 O O . THR A 1 97 ? -7.956 10.081 -10.690 1.00 65.94 97 THR A O 1
ATOM 734 N N . ASN A 1 98 ? -9.348 11.617 -11.484 1.00 68.75 98 ASN A N 1
ATOM 735 C CA . ASN A 1 98 ? -10.075 11.789 -10.213 1.00 68.75 98 ASN A CA 1
ATOM 736 C C . ASN A 1 98 ? -11.306 10.872 -10.073 1.00 68.75 98 ASN A C 1
ATOM 738 O O . ASN A 1 98 ? -12.024 10.943 -9.075 1.00 68.75 98 ASN A O 1
ATOM 742 N N . ASN A 1 99 ? -11.613 10.063 -11.091 1.00 74.31 99 ASN A N 1
ATOM 743 C CA . ASN A 1 99 ? -12.841 9.258 -11.151 1.00 74.31 99 ASN A CA 1
ATOM 744 C C . ASN A 1 99 ? -12.634 7.790 -10.746 1.00 74.31 99 ASN A C 1
ATOM 746 O O . ASN A 1 99 ? -13.567 6.994 -10.877 1.00 74.31 99 ASN A O 1
ATOM 750 N N . GLY A 1 100 ? -11.440 7.456 -10.263 1.00 77.25 100 GLY A N 1
ATOM 751 C CA . GLY A 1 100 ? -11.014 6.096 -9.984 1.00 77.25 100 GLY A CA 1
ATOM 752 C C . GLY A 1 100 ? -9.939 5.639 -10.967 1.00 77.25 100 GLY A C 1
ATOM 753 O O . GLY A 1 100 ? -10.163 5.730 -12.178 1.00 77.25 100 GLY A O 1
ATOM 754 N N . ASP A 1 101 ? -8.816 5.145 -10.448 1.00 86.00 101 ASP A N 1
ATOM 755 C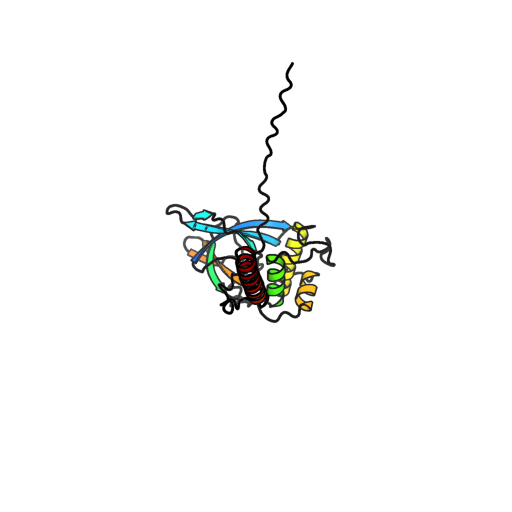 CA . ASP A 1 101 ? -7.747 4.494 -11.208 1.00 86.00 101 ASP A CA 1
ATOM 756 C C . ASP A 1 101 ? -7.545 3.035 -10.754 1.00 86.00 101 ASP A C 1
ATOM 758 O O . ASP A 1 101 ? -7.093 2.797 -9.627 1.00 86.00 101 ASP A O 1
ATOM 762 N N . PRO A 1 102 ? -7.963 2.032 -11.551 1.00 93.31 102 PRO A N 1
ATOM 763 C CA . PRO A 1 102 ? -7.763 0.628 -11.210 1.00 93.31 102 PRO A CA 1
ATOM 764 C C . PRO A 1 102 ? -6.282 0.270 -11.115 1.00 93.31 102 PRO A C 1
ATOM 766 O O . PRO A 1 102 ? -5.528 0.542 -12.047 1.00 93.31 102 PRO A O 1
ATOM 769 N N . ILE A 1 103 ? -5.886 -0.433 -10.051 1.00 95.75 103 ILE A N 1
ATOM 770 C CA . ILE A 1 103 ? -4.478 -0.792 -9.875 1.00 95.75 103 ILE A CA 1
ATOM 771 C C . ILE A 1 103 ? -3.986 -1.736 -10.972 1.00 95.75 103 ILE A C 1
ATOM 773 O O . ILE A 1 103 ? -4.669 -2.690 -11.374 1.00 95.75 103 ILE A O 1
ATOM 777 N N . SER A 1 104 ? -2.752 -1.532 -11.420 1.00 96.88 104 SER A N 1
ATOM 778 C CA . SER A 1 104 ? -2.148 -2.415 -12.413 1.00 96.88 104 SER A CA 1
ATOM 779 C C . SER A 1 104 ? -1.882 -3.827 -11.857 1.00 96.88 104 SER A C 1
ATOM 781 O O . SER A 1 104 ? -1.544 -4.037 -10.686 1.00 96.88 104 SER A O 1
ATOM 783 N N . PHE A 1 105 ? -1.941 -4.845 -12.727 1.00 98.19 105 PHE A N 1
ATOM 784 C CA . PHE A 1 105 ? -1.552 -6.216 -12.353 1.00 98.19 105 PHE A CA 1
ATOM 785 C C . PHE A 1 105 ? -0.077 -6.321 -11.941 1.00 98.19 105 PHE A C 1
ATOM 787 O O . PHE A 1 105 ? 0.287 -7.194 -11.153 1.00 98.19 105 PHE A O 1
ATOM 794 N N . ALA A 1 106 ? 0.768 -5.431 -12.463 1.00 98.31 106 ALA A N 1
ATOM 795 C CA . ALA A 1 106 ? 2.179 -5.349 -12.116 1.00 98.31 106 ALA A CA 1
ATOM 796 C C . ALA A 1 106 ? 2.374 -4.856 -10.670 1.00 98.31 106 ALA A C 1
ATOM 798 O O . ALA A 1 106 ? 3.149 -5.456 -9.922 1.00 98.31 106 ALA A O 1
ATOM 799 N N . THR A 1 107 ? 1.626 -3.835 -10.241 1.00 98.31 107 THR A N 1
ATOM 800 C CA . THR A 1 107 ? 1.625 -3.373 -8.843 1.00 98.31 107 THR A CA 1
ATOM 801 C C . THR A 1 107 ? 1.083 -4.438 -7.905 1.00 98.31 107 THR A C 1
ATOM 803 O O . THR A 1 107 ? 1.705 -4.722 -6.880 1.00 98.31 107 THR A O 1
ATOM 806 N N . ALA A 1 108 ? -0.009 -5.107 -8.284 1.00 97.88 108 ALA A N 1
ATOM 807 C CA . ALA A 1 108 ? -0.538 -6.221 -7.505 1.00 97.88 108 ALA A CA 1
ATOM 808 C C . ALA A 1 108 ? 0.495 -7.349 -7.335 1.00 97.88 108 ALA A C 1
ATOM 810 O O . ALA A 1 108 ? 0.660 -7.887 -6.237 1.00 97.88 108 ALA A O 1
ATOM 811 N N . TRP A 1 109 ? 1.246 -7.680 -8.389 1.00 97.81 109 TRP A N 1
ATOM 812 C CA . TRP A 1 109 ? 2.324 -8.662 -8.295 1.00 97.81 109 TRP A CA 1
ATOM 813 C C . TRP A 1 109 ? 3.427 -8.216 -7.331 1.00 97.81 109 TRP A C 1
ATOM 815 O O . TRP A 1 109 ? 3.800 -8.990 -6.448 1.00 97.81 109 TRP A O 1
ATOM 825 N N . LEU A 1 110 ? 3.920 -6.976 -7.452 1.00 98.06 110 LEU A N 1
ATOM 826 C CA . LEU A 1 110 ? 4.973 -6.452 -6.574 1.00 98.06 110 LEU A CA 1
ATOM 827 C C . LEU A 1 110 ? 4.558 -6.477 -5.111 1.00 98.06 110 LEU A C 1
ATOM 829 O O . LEU A 1 110 ? 5.311 -6.969 -4.269 1.00 98.06 110 LEU A O 1
ATOM 833 N N . TYR A 1 111 ? 3.356 -5.983 -4.822 1.00 97.94 111 TYR A N 1
ATOM 834 C CA . TYR A 1 111 ? 2.851 -5.947 -3.461 1.00 97.94 111 TYR A CA 1
ATOM 835 C C . TYR A 1 111 ? 2.619 -7.359 -2.915 1.00 97.94 111 TYR A C 1
ATOM 837 O O . TYR A 1 111 ? 2.973 -7.629 -1.776 1.00 97.94 111 TYR A O 1
ATOM 845 N N . THR A 1 112 ? 2.162 -8.306 -3.741 1.00 96.44 112 THR A N 1
ATOM 846 C CA . THR A 1 112 ? 2.079 -9.725 -3.350 1.00 96.44 112 THR A CA 1
ATOM 847 C C . THR A 1 112 ? 3.453 -10.295 -2.991 1.00 96.44 112 THR A C 1
ATOM 849 O O . THR A 1 112 ? 3.601 -10.949 -1.961 1.00 96.44 112 THR A O 1
ATOM 852 N N . GLN A 1 113 ? 4.486 -10.055 -3.809 1.00 96.62 113 GLN A N 1
ATOM 853 C CA . GLN A 1 113 ? 5.829 -10.567 -3.512 1.00 96.62 113 GLN A CA 1
ATOM 854 C C . GLN A 1 113 ? 6.409 -9.941 -2.238 1.00 96.62 113 GLN A C 1
ATOM 856 O O . GLN A 1 113 ? 7.016 -10.657 -1.434 1.00 96.62 113 GLN A O 1
ATOM 861 N N . PHE A 1 114 ? 6.214 -8.630 -2.057 1.00 97.12 114 PHE A N 1
ATOM 862 C CA . PHE A 1 114 ? 6.615 -7.882 -0.864 1.00 97.12 114 PHE A CA 1
ATOM 863 C C . PHE A 1 114 ? 5.924 -8.437 0.383 1.00 97.12 114 PHE A C 1
ATOM 865 O O . PHE A 1 114 ? 6.597 -8.880 1.312 1.00 97.12 114 PHE A O 1
ATOM 872 N N . SER A 1 115 ? 4.593 -8.504 0.354 1.00 95.44 115 SER A N 1
ATOM 873 C CA . SER A 1 115 ? 3.762 -8.961 1.466 1.00 95.44 115 SER A CA 1
ATOM 874 C C . SER A 1 115 ? 3.937 -10.439 1.786 1.00 95.44 115 SER A C 1
ATOM 876 O O . SER A 1 115 ? 3.581 -10.834 2.881 1.00 95.44 115 SER A O 1
ATOM 878 N N . ASN A 1 116 ? 4.512 -11.244 0.888 1.00 92.88 116 ASN A N 1
ATOM 879 C CA . ASN A 1 116 ? 4.893 -12.637 1.151 1.00 92.88 116 ASN A CA 1
ATOM 880 C C . ASN A 1 116 ? 6.360 -12.796 1.597 1.00 92.88 116 ASN A C 1
ATOM 882 O O . ASN A 1 116 ? 6.839 -13.919 1.751 1.00 92.88 116 ASN A O 1
ATOM 886 N N . GLY A 1 117 ? 7.115 -11.701 1.747 1.00 92.94 117 GLY A N 1
ATOM 887 C CA . GLY A 1 117 ? 8.542 -11.738 2.094 1.00 92.94 117 GLY A CA 1
ATOM 888 C C . GLY A 1 117 ? 9.436 -12.360 1.011 1.00 92.94 117 GLY A C 1
ATOM 889 O O . GLY A 1 117 ? 10.562 -12.763 1.290 1.00 92.94 117 GLY A O 1
ATOM 890 N N . SER A 1 118 ? 8.929 -12.457 -0.219 1.00 94.44 118 SER A N 1
ATOM 891 C CA . SER A 1 118 ? 9.585 -13.111 -1.363 1.00 94.44 118 SER A CA 1
ATOM 892 C C . SER A 1 118 ? 10.227 -12.131 -2.347 1.00 94.44 118 SER A C 1
ATOM 894 O O . SER A 1 118 ? 10.972 -12.545 -3.236 1.00 94.44 118 SER A O 1
ATOM 896 N N . LEU A 1 119 ? 9.962 -10.829 -2.189 1.00 96.00 119 LEU A N 1
ATOM 897 C CA . LEU A 1 119 ? 10.553 -9.801 -3.032 1.00 96.00 119 LEU A CA 1
ATOM 898 C C . LEU A 1 119 ? 12.075 -9.760 -2.833 1.00 96.00 119 LEU A C 1
ATOM 900 O O . LEU A 1 119 ? 12.594 -9.718 -1.716 1.00 96.00 119 LEU A O 1
ATOM 904 N N . VAL A 1 120 ? 12.801 -9.776 -3.945 1.00 96.88 120 VAL A N 1
ATOM 905 C CA . VAL A 1 120 ? 14.261 -9.633 -3.960 1.00 96.88 120 VAL A CA 1
ATOM 906 C C . VAL A 1 120 ? 14.668 -8.206 -3.594 1.00 96.88 120 VAL A C 1
ATOM 908 O O . VAL A 1 120 ? 13.918 -7.263 -3.819 1.00 96.88 120 VAL A O 1
ATOM 911 N N . GLY A 1 121 ? 15.865 -8.024 -3.042 1.00 97.12 121 GLY A N 1
ATOM 912 C CA . GLY A 1 121 ? 16.439 -6.694 -2.839 1.00 97.12 121 GLY A CA 1
ATOM 913 C C . GLY A 1 121 ? 17.072 -6.154 -4.115 1.00 97.12 121 GLY A C 1
ATOM 914 O O . GLY A 1 121 ? 17.388 -6.915 -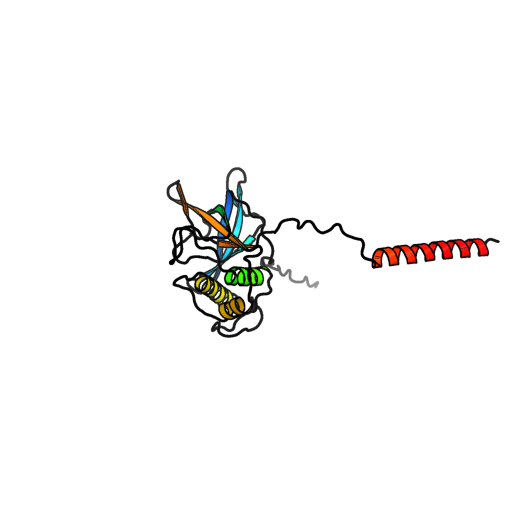5.030 1.00 97.12 121 GLY A O 1
ATOM 915 N N . LEU A 1 122 ? 17.303 -4.842 -4.176 1.00 97.06 122 LEU A N 1
ATOM 916 C CA . LEU A 1 122 ? 18.047 -4.188 -5.249 1.00 97.06 122 LEU A CA 1
ATOM 917 C C . LEU A 1 122 ? 19.374 -3.608 -4.748 1.00 97.06 122 LEU A C 1
ATOM 919 O O . LEU A 1 122 ? 19.600 -3.367 -3.559 1.00 97.06 122 LEU A O 1
ATOM 923 N N . ASN A 1 123 ? 20.279 -3.339 -5.688 1.00 95.12 123 ASN A N 1
ATOM 924 C CA . ASN A 1 123 ? 21.446 -2.504 -5.428 1.00 95.12 123 ASN A CA 1
ATOM 925 C C . ASN A 1 123 ? 21.023 -1.056 -5.093 1.00 95.12 123 ASN A C 1
ATOM 927 O O . ASN A 1 123 ? 19.896 -0.636 -5.352 1.00 95.12 123 ASN A O 1
ATOM 931 N N . SER A 1 124 ? 21.938 -0.246 -4.551 1.00 91.62 124 SER A N 1
ATOM 932 C CA . SER A 1 124 ? 21.613 1.124 -4.117 1.00 91.62 124 SER A CA 1
ATOM 933 C C . SER A 1 124 ? 21.051 2.017 -5.232 1.00 91.62 124 SER A C 1
ATOM 935 O O . SER A 1 124 ? 20.276 2.928 -4.954 1.00 91.62 124 SER A O 1
ATOM 937 N N . SER A 1 125 ? 21.412 1.751 -6.490 1.00 92.19 125 SER A N 1
ATOM 938 C CA . SER A 1 125 ? 20.917 2.488 -7.659 1.00 92.19 125 SER A CA 1
ATOM 939 C C . SER A 1 125 ? 19.550 2.012 -8.163 1.00 92.19 125 SER A C 1
ATOM 941 O O . SER A 1 125 ? 18.989 2.668 -9.033 1.00 92.19 125 SER A O 1
ATOM 943 N N . GLY A 1 126 ? 19.018 0.897 -7.653 1.00 94.44 126 GLY A N 1
ATOM 944 C CA . GLY A 1 126 ? 17.748 0.316 -8.094 1.00 94.44 126 GLY A CA 1
ATOM 945 C C . GLY A 1 126 ? 17.801 -0.336 -9.482 1.00 94.44 126 GLY A C 1
ATOM 946 O O . GLY A 1 126 ? 16.759 -0.549 -10.092 1.00 94.44 126 GLY A O 1
ATOM 947 N N . THR A 1 127 ? 18.990 -0.628 -10.017 1.00 96.81 127 THR A N 1
ATOM 948 C CA . THR A 1 127 ? 19.178 -1.082 -11.413 1.00 96.81 127 THR A CA 1
ATOM 949 C C . THR A 1 127 ? 19.424 -2.579 -11.557 1.00 96.81 127 THR A C 1
ATOM 951 O O . THR A 1 127 ? 19.349 -3.112 -12.662 1.00 96.81 127 THR A O 1
ATOM 954 N N . ALA A 1 128 ? 19.736 -3.271 -10.464 1.00 96.75 128 ALA A N 1
ATOM 955 C CA . ALA A 1 128 ? 19.978 -4.707 -10.462 1.00 96.75 128 ALA A CA 1
ATOM 956 C C . ALA A 1 128 ? 19.534 -5.326 -9.139 1.00 96.75 128 ALA A C 1
ATOM 958 O O . ALA A 1 128 ? 19.566 -4.662 -8.103 1.00 96.75 128 ALA A O 1
ATOM 959 N N . GLU A 1 129 ? 19.163 -6.601 -9.192 1.00 97.19 129 GLU A N 1
ATOM 960 C CA . GLU A 1 129 ? 18.860 -7.417 -8.017 1.00 97.19 129 GLU A CA 1
ATOM 961 C C . GLU A 1 129 ? 20.118 -7.597 -7.160 1.00 97.19 129 GLU A C 1
ATOM 963 O O . GLU A 1 129 ? 21.226 -7.756 -7.681 1.00 97.19 129 GLU A O 1
ATOM 968 N N . ASN A 1 130 ? 19.953 -7.552 -5.843 1.00 95.69 130 ASN A N 1
ATOM 969 C CA . ASN A 1 130 ? 21.016 -7.741 -4.872 1.00 95.69 130 ASN A CA 1
ATOM 970 C C . ASN A 1 130 ? 20.436 -8.154 -3.511 1.00 95.69 130 ASN A C 1
ATOM 972 O O . ASN A 1 130 ? 19.939 -7.312 -2.765 1.00 95.69 130 ASN A O 1
ATOM 976 N N . GLY A 1 131 ? 20.565 -9.439 -3.180 1.00 94.12 131 GLY A N 1
ATOM 977 C CA . GLY A 1 131 ? 20.190 -9.971 -1.872 1.00 94.12 131 GLY A CA 1
ATOM 978 C C . GLY A 1 131 ? 18.684 -9.963 -1.613 1.00 94.12 131 GLY A C 1
ATOM 979 O O . GLY A 1 131 ? 17.871 -10.046 -2.536 1.00 94.12 131 GLY A O 1
ATOM 980 N N . ASN A 1 132 ? 18.325 -9.883 -0.338 1.00 94.88 132 ASN A N 1
ATOM 981 C CA . ASN A 1 132 ? 16.939 -9.838 0.114 1.00 94.88 132 ASN A CA 1
ATOM 982 C C . ASN A 1 132 ? 16.435 -8.396 0.193 1.00 94.88 132 ASN A C 1
ATOM 984 O O . ASN A 1 132 ? 17.213 -7.464 0.413 1.00 94.88 132 ASN A O 1
ATOM 988 N N . TYR A 1 133 ? 15.116 -8.211 0.106 1.00 95.50 133 TYR A N 1
ATOM 989 C CA . TYR A 1 133 ? 14.481 -6.900 0.255 1.00 95.50 133 TYR A CA 1
ATOM 990 C C . TYR A 1 133 ? 14.941 -6.143 1.517 1.00 95.50 133 TYR A C 1
ATOM 992 O O . TYR A 1 133 ? 15.227 -4.945 1.468 1.00 95.50 133 TYR A O 1
ATOM 1000 N N . ASN A 1 134 ? 15.132 -6.858 2.628 1.00 94.56 134 ASN A N 1
ATOM 1001 C CA . ASN A 1 134 ? 15.520 -6.262 3.907 1.00 94.56 134 ASN A CA 1
ATOM 1002 C C . ASN A 1 134 ? 17.022 -5.928 4.038 1.00 94.56 134 ASN A C 1
ATOM 1004 O O . ASN A 1 134 ? 17.394 -5.212 4.965 1.00 94.56 134 ASN A O 1
ATOM 1008 N N . ASP A 1 135 ? 17.899 -6.368 3.123 1.00 91.12 135 ASP A N 1
ATOM 1009 C CA . ASP A 1 135 ? 19.354 -6.131 3.238 1.00 91.12 135 ASP A CA 1
ATOM 1010 C C . ASP A 1 135 ? 19.729 -4.648 3.039 1.00 91.12 135 ASP A C 1
ATOM 1012 O O . ASP A 1 135 ? 20.714 -4.154 3.586 1.00 91.12 135 ASP A O 1
ATOM 1016 N N . ASN A 1 136 ? 18.924 -3.920 2.263 1.00 89.69 136 ASN A N 1
ATOM 1017 C CA . ASN A 1 136 ? 19.033 -2.476 2.052 1.00 89.69 136 ASN A CA 1
ATOM 1018 C C . ASN A 1 136 ? 17.645 -1.833 2.152 1.00 89.69 136 ASN A C 1
ATOM 1020 O O . ASN A 1 136 ? 17.219 -1.082 1.271 1.00 89.69 136 ASN A O 1
ATOM 1024 N N . HIS A 1 137 ? 16.924 -2.198 3.216 1.00 93.38 137 HIS A N 1
ATOM 1025 C CA . HIS A 1 137 ? 15.484 -1.986 3.382 1.00 93.38 137 HIS A CA 1
ATOM 1026 C C . HIS A 1 137 ? 15.040 -0.559 3.041 1.00 93.38 137 HIS A C 1
ATOM 1028 O O . HIS A 1 137 ? 14.172 -0.382 2.199 1.00 93.38 137 HIS A O 1
ATOM 1034 N N . ALA A 1 138 ? 15.706 0.471 3.572 1.00 94.25 138 ALA A N 1
ATOM 1035 C CA . ALA A 1 138 ? 15.351 1.868 3.293 1.00 94.25 138 ALA A CA 1
ATOM 1036 C C . ALA A 1 138 ? 15.474 2.263 1.814 1.00 94.25 138 ALA A C 1
ATOM 1038 O O . ALA A 1 138 ? 14.655 3.030 1.309 1.00 94.25 138 ALA A O 1
ATOM 1039 N N . ALA A 1 139 ? 16.486 1.768 1.100 1.00 94.69 139 ALA A N 1
ATOM 1040 C CA . ALA A 1 139 ? 16.605 2.031 -0.332 1.00 94.69 139 ALA A CA 1
ATOM 1041 C C . ALA A 1 139 ? 15.578 1.215 -1.125 1.00 94.69 139 ALA A C 1
ATOM 1043 O O . ALA A 1 139 ? 14.951 1.747 -2.037 1.00 94.69 139 ALA A O 1
ATOM 1044 N N . ASN A 1 140 ? 15.385 -0.052 -0.755 1.00 96.44 140 ASN A N 1
ATOM 1045 C CA . ASN A 1 140 ? 14.432 -0.949 -1.400 1.00 96.44 140 ASN A CA 1
ATOM 1046 C C . ASN A 1 140 ? 12.989 -0.462 -1.240 1.00 96.44 140 ASN A C 1
ATOM 1048 O O . ASN A 1 140 ? 12.273 -0.444 -2.233 1.00 96.44 140 ASN A O 1
ATOM 1052 N N . ALA A 1 141 ? 12.606 0.040 -0.067 1.00 97.06 141 ALA A N 1
ATOM 1053 C CA . ALA A 1 141 ? 11.306 0.655 0.182 1.00 97.06 141 ALA A CA 1
ATOM 1054 C C . ALA A 1 141 ? 11.070 1.895 -0.683 1.00 97.06 141 ALA A C 1
ATOM 1056 O O . ALA A 1 141 ? 10.015 2.045 -1.295 1.00 97.06 141 ALA A O 1
ATOM 1057 N N . THR A 1 142 ? 12.076 2.764 -0.821 1.00 96.56 142 THR A N 1
ATOM 1058 C CA . THR A 1 142 ? 11.979 3.919 -1.725 1.00 96.56 142 THR A CA 1
ATOM 1059 C C . THR A 1 142 ? 11.895 3.504 -3.190 1.00 96.56 142 THR A C 1
ATOM 1061 O O . THR A 1 142 ? 11.132 4.100 -3.950 1.00 96.56 142 THR A O 1
ATOM 1064 N N . HIS A 1 143 ? 12.670 2.502 -3.613 1.00 97.25 143 HIS A N 1
ATOM 1065 C CA . HIS A 1 143 ? 12.591 1.980 -4.977 1.00 97.25 143 HIS A CA 1
ATOM 1066 C C . HIS A 1 143 ? 11.235 1.326 -5.240 1.00 97.25 143 HIS A C 1
ATOM 1068 O O . HIS A 1 143 ? 10.676 1.534 -6.312 1.00 97.25 143 HIS A O 1
ATOM 1074 N N . LEU A 1 144 ? 10.678 0.599 -4.273 1.00 98.00 144 LEU A N 1
ATOM 1075 C CA . LEU A 1 144 ? 9.372 -0.039 -4.402 1.00 98.00 144 LEU A CA 1
ATOM 1076 C C . LEU A 1 144 ? 8.249 1.000 -4.497 1.00 98.00 144 LEU A C 1
ATOM 1078 O O . LEU A 1 144 ? 7.484 0.951 -5.453 1.00 98.00 144 LEU A O 1
ATOM 1082 N N . GLN A 1 145 ? 8.221 2.011 -3.620 1.00 97.75 145 GLN A N 1
ATOM 1083 C CA . GLN A 1 145 ? 7.249 3.112 -3.707 1.00 97.75 145 GLN A CA 1
ATOM 1084 C C . GLN A 1 145 ? 7.298 3.823 -5.070 1.00 97.75 145 GLN A C 1
ATOM 1086 O O . GLN A 1 145 ? 6.265 4.117 -5.667 1.00 97.75 145 GLN A O 1
ATOM 1091 N N . LYS A 1 146 ? 8.502 4.082 -5.595 1.00 97.25 146 LYS A N 1
ATOM 1092 C CA . LYS A 1 146 ? 8.672 4.715 -6.913 1.00 97.25 146 LYS A CA 1
ATOM 1093 C C . LYS A 1 146 ? 8.307 3.801 -8.078 1.00 97.25 146 LYS A C 1
ATOM 1095 O O . LYS A 1 146 ? 7.903 4.308 -9.119 1.00 97.25 146 LYS A O 1
ATOM 1100 N N . ALA A 1 147 ? 8.485 2.491 -7.928 1.00 98.06 147 ALA A N 1
ATOM 1101 C CA . ALA A 1 147 ? 8.060 1.519 -8.926 1.00 98.06 147 ALA A CA 1
ATOM 1102 C C . ALA A 1 147 ? 6.532 1.437 -8.982 1.00 98.06 147 ALA A C 1
ATOM 1104 O O . ALA A 1 147 ? 5.985 1.459 -10.076 1.00 98.06 147 ALA A O 1
ATOM 1105 N N . ILE A 1 148 ? 5.866 1.422 -7.821 1.00 97.69 148 ILE A N 1
ATOM 1106 C CA . ILE A 1 148 ? 4.402 1.481 -7.713 1.00 97.69 148 ILE A CA 1
ATOM 1107 C C . ILE A 1 148 ? 3.892 2.735 -8.422 1.00 97.69 148 ILE A C 1
ATOM 1109 O O . ILE A 1 148 ? 3.161 2.622 -9.393 1.00 97.69 148 ILE A O 1
ATOM 1113 N N . TRP A 1 149 ? 4.395 3.917 -8.059 1.00 96.31 149 TRP A N 1
ATOM 1114 C CA . TRP A 1 149 ? 4.026 5.155 -8.751 1.00 96.31 149 TRP A CA 1
ATOM 1115 C C . TRP A 1 149 ? 4.305 5.127 -10.254 1.00 96.31 149 TRP A C 1
ATOM 1117 O O . TRP A 1 149 ? 3.540 5.683 -11.021 1.00 96.31 149 TRP A O 1
ATOM 1127 N N . TYR A 1 150 ? 5.378 4.479 -10.713 1.00 97.00 150 TYR A N 1
ATOM 1128 C CA . TYR A 1 150 ? 5.621 4.362 -12.153 1.00 97.00 150 TYR A CA 1
ATOM 1129 C C . TYR A 1 150 ? 4.563 3.503 -12.854 1.00 97.00 150 TYR A C 1
ATOM 1131 O O . TYR A 1 150 ? 4.128 3.843 -13.951 1.00 97.00 150 TYR A O 1
ATOM 1139 N N . LEU A 1 151 ? 4.185 2.382 -12.238 1.00 97.06 151 LEU A N 1
ATOM 1140 C CA . LEU A 1 151 ? 3.213 1.433 -12.778 1.00 97.06 151 LEU A CA 1
ATOM 1141 C C . LEU A 1 151 ? 1.782 1.979 -12.758 1.00 97.06 151 LEU A C 1
ATOM 1143 O O . LEU A 1 151 ? 1.009 1.634 -13.645 1.00 97.06 151 LEU A O 1
ATOM 1147 N N . GLU A 1 152 ? 1.477 2.854 -11.801 1.00 95.31 152 GLU A N 1
ATOM 1148 C CA . GLU A 1 152 ? 0.206 3.585 -11.697 1.00 95.31 152 GLU A CA 1
ATOM 1149 C C . GLU A 1 152 ? 0.253 4.958 -12.405 1.00 95.31 152 GLU A C 1
ATOM 1151 O O . GLU A 1 152 ? -0.583 5.817 -12.176 1.00 95.31 152 GLU A O 1
ATOM 1156 N N . GLU A 1 153 ? 1.247 5.188 -13.273 1.00 93.75 153 GLU A N 1
ATOM 1157 C CA . GLU A 1 153 ? 1.372 6.398 -14.108 1.00 93.75 153 GLU A CA 1
ATOM 1158 C C . GLU A 1 153 ? 1.481 7.736 -13.340 1.00 93.75 153 GLU A C 1
ATOM 1160 O O . GLU A 1 153 ? 1.202 8.812 -13.873 1.00 93.75 153 GLU A O 1
ATOM 1165 N N . GLU A 1 154 ? 1.995 7.694 -12.114 1.00 92.50 154 GLU A N 1
ATOM 1166 C CA . GLU A 1 154 ? 2.134 8.848 -11.234 1.00 92.50 154 GLU A CA 1
ATOM 1167 C C . GLU A 1 154 ? 3.421 9.651 -11.474 1.00 92.50 154 GLU A C 1
ATOM 1169 O O . GLU A 1 154 ? 4.510 9.117 -11.709 1.00 92.50 154 GLU A O 1
ATOM 1174 N N . SER A 1 155 ? 3.334 10.981 -11.339 1.00 90.50 155 SER A N 1
ATOM 1175 C CA . SER A 1 155 ? 4.420 11.904 -11.733 1.00 90.50 155 SER A CA 1
ATOM 1176 C C . SER A 1 155 ? 5.766 11.736 -11.004 1.00 90.50 155 SER A C 1
ATOM 1178 O O . SER A 1 155 ? 6.796 12.182 -11.518 1.00 90.50 155 SER A O 1
ATOM 1180 N N . LEU A 1 156 ? 5.787 11.106 -9.822 1.00 92.56 156 LEU A N 1
ATOM 1181 C CA . LEU A 1 156 ? 7.015 10.807 -9.063 1.00 92.56 156 LEU A CA 1
ATOM 1182 C C . LEU A 1 156 ? 7.521 9.369 -9.267 1.00 92.56 156 LEU A C 1
ATOM 1184 O O . LEU A 1 156 ? 8.503 8.963 -8.631 1.00 92.56 156 LEU A O 1
ATOM 1188 N N . GLY A 1 157 ? 6.870 8.609 -10.147 1.00 94.69 157 GLY A N 1
ATOM 1189 C CA . GLY A 1 157 ? 7.253 7.261 -10.524 1.00 94.69 157 GLY A CA 1
ATOM 1190 C C . GLY A 1 157 ? 8.621 7.198 -11.198 1.00 94.69 157 GLY A C 1
ATOM 1191 O O . GLY A 1 157 ? 9.019 8.082 -11.959 1.00 94.69 157 GLY A O 1
ATOM 1192 N N . VAL A 1 158 ? 9.368 6.127 -10.925 1.00 96.06 158 VAL A N 1
ATOM 1193 C CA . VAL A 1 158 ? 10.651 5.850 -11.581 1.00 96.06 158 VAL A CA 1
ATOM 1194 C C . VAL A 1 158 ? 10.687 4.411 -12.069 1.00 96.06 158 VAL A C 1
ATOM 1196 O O . VAL A 1 158 ? 10.553 3.478 -11.278 1.00 96.06 158 VAL A O 1
ATOM 1199 N N . HIS A 1 159 ? 10.977 4.235 -13.360 1.00 97.69 159 HIS A N 1
ATOM 1200 C CA . HIS A 1 159 ? 11.287 2.926 -13.926 1.00 97.69 159 HIS A CA 1
ATOM 1201 C C . HIS A 1 159 ? 12.605 2.414 -13.343 1.00 97.69 159 HIS A C 1
ATOM 1203 O O . HIS A 1 159 ? 13.687 2.902 -13.675 1.00 97.69 159 HIS A O 1
ATOM 1209 N N . ASN A 1 160 ? 12.510 1.425 -12.461 1.00 97.56 160 ASN A N 1
ATOM 1210 C CA . ASN A 1 160 ? 13.647 0.732 -11.867 1.00 97.56 160 ASN A CA 1
ATOM 1211 C C . ASN A 1 160 ? 13.497 -0.790 -12.027 1.00 97.56 160 ASN A C 1
ATOM 1213 O O . ASN A 1 160 ? 12.555 -1.279 -12.649 1.00 97.56 160 ASN A O 1
ATOM 1217 N N . LYS A 1 161 ? 14.416 -1.559 -11.445 1.00 98.38 161 LYS A N 1
ATOM 1218 C CA . LYS A 1 161 ? 14.441 -3.016 -11.591 1.00 98.38 161 LYS A CA 1
ATOM 1219 C C . LYS A 1 161 ? 13.184 -3.721 -11.051 1.00 98.38 161 LYS A C 1
ATOM 1221 O O . LYS A 1 161 ? 12.860 -4.796 -11.547 1.00 98.38 161 LYS A O 1
ATOM 1226 N N . TYR A 1 162 ? 12.448 -3.142 -10.097 1.00 98.62 162 TYR A N 1
ATOM 1227 C CA . TYR A 1 162 ? 11.163 -3.711 -9.668 1.00 98.62 162 TYR A CA 1
ATOM 1228 C C . TYR A 1 162 ? 10.102 -3.632 -10.762 1.00 98.62 162 TYR A C 1
ATOM 1230 O O . TYR A 1 162 ? 9.368 -4.597 -10.948 1.00 98.62 162 TYR A O 1
ATOM 1238 N N . VAL A 1 163 ? 10.067 -2.540 -11.530 1.00 98.75 163 VAL A N 1
ATOM 1239 C CA . VAL A 1 163 ? 9.179 -2.419 -12.696 1.00 98.75 163 VAL A CA 1
ATOM 1240 C C . VAL A 1 163 ? 9.491 -3.522 -13.710 1.00 98.75 163 VAL A C 1
ATOM 1242 O O . VAL A 1 163 ? 8.585 -4.224 -14.150 1.00 98.75 163 VAL A O 1
ATOM 1245 N N . ASP A 1 164 ? 10.773 -3.749 -14.018 1.00 98.50 164 ASP A N 1
ATOM 1246 C CA . ASP A 1 164 ? 11.178 -4.821 -14.939 1.00 98.50 164 ASP A CA 1
ATOM 1247 C C . ASP A 1 164 ? 10.740 -6.206 -14.447 1.00 98.50 164 ASP A C 1
ATOM 1249 O O . ASP A 1 164 ? 10.262 -7.021 -15.236 1.00 98.50 164 ASP A O 1
ATOM 1253 N N . LEU A 1 165 ? 10.900 -6.478 -13.147 1.00 98.31 165 LEU A N 1
ATOM 1254 C CA . LEU A 1 165 ? 10.483 -7.738 -12.530 1.00 98.31 165 LEU A CA 1
ATOM 1255 C C . LEU A 1 165 ? 8.967 -7.938 -12.630 1.00 98.31 165 LEU A C 1
ATOM 1257 O O . LEU A 1 165 ? 8.518 -9.010 -13.033 1.00 98.31 165 LEU A O 1
ATOM 1261 N N . ALA A 1 166 ? 8.197 -6.895 -12.324 1.00 98.31 166 ALA A N 1
ATOM 1262 C CA . ALA A 1 166 ? 6.741 -6.928 -12.359 1.00 98.31 166 ALA A CA 1
ATOM 1263 C C . ALA A 1 166 ? 6.199 -7.177 -13.771 1.00 98.31 166 ALA A C 1
ATOM 1265 O O . ALA A 1 166 ? 5.338 -8.034 -13.971 1.00 98.31 166 ALA A O 1
ATOM 1266 N N . LEU A 1 167 ? 6.745 -6.477 -14.769 1.00 98.00 167 LEU A N 1
ATOM 1267 C CA . LEU A 1 167 ? 6.357 -6.652 -16.168 1.00 98.00 167 LEU A CA 1
ATOM 1268 C C . LEU A 1 167 ? 6.772 -8.030 -16.705 1.00 98.00 167 LEU A C 1
ATOM 1270 O O . LEU A 1 167 ? 6.009 -8.667 -17.433 1.00 98.00 167 LEU A O 1
ATOM 1274 N N . ALA A 1 168 ? 7.956 -8.523 -16.326 1.00 98.12 168 ALA A N 1
ATOM 1275 C CA . ALA A 1 168 ? 8.443 -9.838 -16.740 1.00 98.12 168 ALA A CA 1
ATOM 1276 C C . ALA A 1 168 ? 7.649 -11.003 -16.126 1.00 98.12 168 ALA A C 1
ATOM 1278 O O . ALA A 1 168 ? 7.599 -12.078 -16.725 1.00 98.12 168 ALA A O 1
ATOM 1279 N N . ALA A 1 169 ? 7.014 -10.802 -14.966 1.00 97.56 169 ALA A N 1
ATOM 1280 C CA . ALA A 1 169 ? 6.179 -11.815 -14.327 1.00 97.56 169 ALA A CA 1
ATOM 1281 C C . ALA A 1 169 ? 4.932 -12.176 -15.154 1.00 97.56 169 ALA A C 1
ATOM 1283 O O . ALA A 1 169 ? 4.384 -13.264 -14.981 1.00 97.56 169 ALA A O 1
ATOM 1284 N N . GLY A 1 170 ? 4.482 -11.288 -16.054 1.00 95.19 170 GLY A N 1
ATOM 1285 C CA . GLY A 1 170 ? 3.325 -11.539 -16.919 1.00 95.19 170 GLY A CA 1
ATOM 1286 C C . GLY A 1 170 ? 2.031 -11.789 -16.139 1.00 95.19 170 GLY A C 1
ATOM 1287 O O . GLY A 1 170 ? 1.186 -12.571 -16.572 1.00 95.19 170 GLY A O 1
ATOM 1288 N N . TRP A 1 171 ? 1.903 -11.175 -14.962 1.00 95.69 171 TRP A N 1
ATOM 1289 C CA . TRP A 1 171 ? 0.769 -11.356 -14.065 1.00 95.69 171 TRP A CA 1
ATOM 1290 C C . TRP A 1 171 ? -0.502 -10.725 -14.660 1.00 95.69 171 TRP A C 1
ATOM 1292 O O . TRP A 1 171 ? -0.449 -9.651 -15.254 1.00 95.69 171 TRP A O 1
ATOM 1302 N N . THR A 1 172 ? -1.647 -11.407 -14.546 1.00 96.38 172 THR A N 1
ATOM 1303 C CA . THR A 1 172 ? -2.889 -11.059 -15.282 1.00 96.38 172 THR A CA 1
ATOM 1304 C C . THR A 1 172 ? -4.113 -10.846 -14.387 1.00 96.38 172 THR A C 1
ATOM 1306 O O . THR A 1 172 ? -5.241 -10.798 -14.873 1.00 96.38 172 THR A O 1
ATOM 1309 N N . SER A 1 173 ? -3.911 -10.746 -13.075 1.00 95.19 173 SER A N 1
ATOM 1310 C CA . SER A 1 173 ? -4.972 -10.517 -12.092 1.00 95.19 173 SER A CA 1
ATOM 1311 C C . SER A 1 173 ? -4.442 -9.680 -10.935 1.00 95.19 173 SER A C 1
ATOM 1313 O O . SER A 1 173 ? -3.250 -9.700 -10.662 1.00 95.19 173 SER A O 1
ATOM 1315 N N . ILE A 1 174 ? -5.309 -8.991 -10.201 1.00 94.62 174 ILE A N 1
ATOM 1316 C CA . ILE A 1 174 ? -4.913 -8.319 -8.955 1.00 94.62 174 ILE A CA 1
ATOM 1317 C C . ILE A 1 174 ? -4.750 -9.294 -7.773 1.00 94.62 174 ILE A C 1
ATOM 1319 O O . ILE A 1 174 ? -4.257 -8.909 -6.717 1.00 94.62 174 ILE A O 1
ATOM 1323 N N . GLY A 1 175 ? -5.145 -10.565 -7.937 1.00 93.38 175 GLY A N 1
ATOM 1324 C CA . GLY A 1 175 ? -5.098 -11.566 -6.867 1.00 93.38 175 GLY A CA 1
ATOM 1325 C C . GLY A 1 175 ? -5.878 -11.111 -5.630 1.00 93.38 175 GLY A C 1
ATOM 1326 O O . GLY A 1 175 ? -7.013 -10.640 -5.743 1.00 93.38 175 GLY A O 1
ATOM 1327 N N . ASP A 1 176 ? -5.243 -11.208 -4.465 1.00 94.81 176 ASP A N 1
ATOM 1328 C CA . ASP A 1 176 ? -5.808 -10.803 -3.170 1.00 94.81 176 ASP A CA 1
ATOM 1329 C C . ASP A 1 176 ? -5.447 -9.361 -2.772 1.00 94.81 176 ASP A C 1
ATOM 1331 O O . ASP A 1 176 ? -5.832 -8.882 -1.704 1.00 94.81 176 ASP A O 1
ATOM 1335 N N . VAL A 1 177 ? -4.714 -8.645 -3.632 1.00 96.56 177 VAL A N 1
ATOM 1336 C CA . VAL A 1 177 ? -4.362 -7.244 -3.391 1.00 96.56 177 VAL A CA 1
ATOM 1337 C C . VAL A 1 177 ? -5.591 -6.367 -3.579 1.00 96.56 177 VAL A C 1
ATOM 1339 O O . VAL A 1 177 ? -6.336 -6.510 -4.552 1.00 96.56 177 VAL A O 1
ATOM 1342 N N . ARG A 1 178 ? -5.806 -5.449 -2.643 1.00 96.75 178 ARG A N 1
ATOM 1343 C CA . ARG A 1 178 ? -6.861 -4.438 -2.684 1.00 96.75 178 ARG A CA 1
ATOM 1344 C C . ARG A 1 178 ? -6.304 -3.064 -2.349 1.00 96.75 178 ARG A C 1
ATOM 1346 O O . ARG A 1 178 ? -5.212 -2.922 -1.798 1.00 96.75 178 ARG A O 1
ATOM 1353 N N . VAL A 1 179 ? -7.114 -2.068 -2.664 1.00 96.94 179 VAL A N 1
ATOM 1354 C CA . VAL A 1 179 ? -6.944 -0.675 -2.288 1.00 96.94 179 VAL A CA 1
ATOM 1355 C C . VAL A 1 179 ? -7.844 -0.377 -1.100 1.00 96.94 179 VAL A C 1
ATOM 1357 O O . VAL A 1 179 ? -9.059 -0.583 -1.158 1.00 96.94 179 VAL A O 1
ATOM 1360 N N . LEU A 1 180 ? -7.250 0.115 -0.020 1.00 97.19 180 LEU A N 1
ATOM 1361 C CA . LEU A 1 180 ? -7.970 0.752 1.069 1.00 97.19 180 LEU A CA 1
ATOM 1362 C C . LEU A 1 180 ? -8.255 2.190 0.661 1.00 97.19 180 LEU A C 1
ATOM 1364 O O . LEU A 1 180 ? -7.339 3.012 0.649 1.00 97.19 180 LEU A O 1
ATOM 1368 N N . ASN A 1 181 ? -9.521 2.481 0.361 1.00 95.56 181 ASN A N 1
ATOM 1369 C CA . ASN A 1 181 ? -9.944 3.844 0.081 1.00 95.56 181 ASN A CA 1
ATOM 1370 C C . ASN A 1 181 ? -10.152 4.579 1.407 1.00 95.56 181 ASN A C 1
ATOM 1372 O O . ASN A 1 181 ? -11.128 4.311 2.132 1.00 95.56 181 ASN A O 1
ATOM 1376 N N . LEU A 1 182 ? -9.212 5.452 1.765 1.00 96.19 182 LEU A N 1
ATOM 1377 C CA . LEU A 1 182 ? -9.144 6.032 3.102 1.00 96.19 182 LEU A CA 1
ATOM 1378 C C . LEU A 1 182 ? -9.814 7.401 3.164 1.00 96.19 182 LEU A C 1
ATOM 1380 O O . LEU A 1 182 ? -9.798 8.209 2.245 1.00 96.19 182 LEU A O 1
ATOM 1384 N N . MET A 1 183 ? -10.411 7.687 4.315 1.00 95.56 183 MET A N 1
ATOM 1385 C CA . MET A 1 183 ? -10.923 9.014 4.625 1.00 95.56 183 MET A CA 1
ATOM 1386 C C . MET A 1 183 ? -10.374 9.505 5.950 1.00 95.56 183 MET A C 1
ATOM 1388 O O . MET A 1 183 ? -10.123 8.740 6.883 1.00 95.56 183 MET A O 1
ATOM 1392 N N . ARG A 1 184 ? -10.255 10.823 6.062 1.00 94.69 184 ARG A N 1
ATOM 1393 C CA . ARG A 1 184 ? -9.850 11.510 7.283 1.00 94.69 184 ARG A CA 1
ATOM 1394 C C . ARG A 1 184 ? -10.857 12.576 7.668 1.00 94.69 184 ARG A C 1
ATOM 1396 O O . ARG A 1 184 ? -11.510 13.181 6.820 1.00 94.69 184 ARG A O 1
ATOM 1403 N N . TYR A 1 185 ? -10.938 12.854 8.962 1.00 92.25 185 TYR A N 1
ATOM 1404 C CA . TYR A 1 185 ? -11.710 13.989 9.450 1.00 92.25 185 TYR A CA 1
ATOM 1405 C C . TYR A 1 185 ? -10.937 15.293 9.247 1.00 92.25 185 TYR A C 1
ATOM 1407 O O . TYR A 1 185 ? -9.812 15.445 9.726 1.00 92.25 185 TYR A O 1
ATOM 1415 N N . SER A 1 186 ? -11.575 16.251 8.582 1.00 90.56 186 SER A N 1
ATOM 1416 C CA . SER A 1 186 ? -11.117 17.630 8.439 1.00 90.56 186 SER A CA 1
ATOM 1417 C C . SER A 1 186 ? -12.303 18.560 8.671 1.00 90.56 186 SER A C 1
ATOM 1419 O O . SER A 1 186 ? -13.345 18.413 8.038 1.00 90.56 186 SER A O 1
ATOM 1421 N N . ASN A 1 187 ? -12.187 19.484 9.630 1.00 90.56 187 ASN A N 1
ATOM 1422 C CA . ASN A 1 187 ? -13.255 20.428 9.995 1.00 90.56 187 ASN A CA 1
ATOM 1423 C C . ASN A 1 187 ? -14.629 19.770 10.262 1.00 90.56 187 ASN A C 1
ATOM 1425 O O . ASN A 1 187 ? -15.672 20.324 9.925 1.00 90.56 187 ASN A O 1
ATOM 1429 N N . GLY A 1 188 ? -14.635 18.576 10.865 1.00 87.44 188 GLY A N 1
ATOM 1430 C CA . GLY A 1 188 ? -15.860 17.833 11.187 1.00 87.44 188 GLY A CA 1
ATOM 1431 C C . GLY A 1 188 ? -16.500 17.087 10.010 1.00 87.44 188 GLY A C 1
ATOM 1432 O O . GLY A 1 188 ? -17.544 16.468 10.193 1.00 87.44 188 GLY A O 1
ATOM 1433 N N . GLN A 1 189 ? -15.883 17.104 8.827 1.00 91.94 189 GLN A N 1
ATOM 1434 C CA . GLN A 1 189 ? -16.321 16.347 7.655 1.00 91.94 189 GLN A CA 1
ATOM 1435 C C . GLN A 1 189 ? -15.305 15.260 7.309 1.00 91.94 189 GLN A C 1
ATOM 1437 O O . GLN A 1 189 ? -14.105 15.432 7.524 1.00 91.94 189 GLN A O 1
ATOM 1442 N N . LEU A 1 190 ? -15.792 14.139 6.779 1.00 91.25 190 LEU A N 1
ATOM 1443 C CA . LEU A 1 190 ? -14.929 13.143 6.156 1.00 91.25 190 LEU A CA 1
ATOM 1444 C C . LEU A 1 190 ? -14.545 13.641 4.764 1.00 91.25 190 LEU A C 1
ATOM 1446 O O . LEU A 1 190 ? -15.415 13.966 3.958 1.00 91.25 190 LEU A O 1
ATOM 1450 N N . ILE A 1 191 ? -13.245 13.694 4.513 1.00 92.25 191 ILE A N 1
ATOM 1451 C CA . ILE A 1 191 ? -12.650 13.960 3.203 1.00 92.25 191 ILE A CA 1
ATOM 1452 C C . ILE A 1 191 ? -11.730 12.797 2.843 1.00 92.25 191 ILE A C 1
ATOM 1454 O O . ILE A 1 191 ? -11.287 12.077 3.742 1.00 92.25 191 ILE A O 1
ATOM 1458 N N . ASN A 1 192 ? -11.429 12.635 1.560 1.00 91.50 192 ASN A N 1
ATOM 1459 C CA . ASN A 1 192 ? -10.488 11.616 1.112 1.00 91.50 192 ASN A CA 1
ATOM 1460 C C . ASN A 1 192 ? -9.099 11.843 1.723 1.00 91.50 192 ASN A C 1
ATOM 1462 O O . ASN A 1 192 ? -8.710 12.957 2.116 1.00 91.50 192 ASN A O 1
ATOM 1466 N N . ALA A 1 193 ? -8.405 10.735 1.899 1.00 93.69 193 ALA A N 1
ATOM 1467 C CA . ALA A 1 193 ? -7.035 10.660 2.340 1.00 93.69 193 ALA A CA 1
ATOM 1468 C C . ALA A 1 193 ? -6.344 9.612 1.479 1.00 93.69 193 ALA A C 1
ATOM 1470 O O . ALA A 1 193 ? -6.989 8.676 1.040 1.00 93.69 193 ALA A O 1
ATOM 1471 N N . GLN A 1 194 ? -5.028 9.744 1.377 1.00 93.38 194 GLN A N 1
ATOM 1472 C CA . GLN A 1 194 ? -4.174 8.877 0.583 1.00 93.38 194 GLN A CA 1
ATOM 1473 C C . GLN A 1 194 ? -4.545 7.391 0.646 1.00 93.38 194 GLN A C 1
ATOM 1475 O O . GLN A 1 194 ? -4.445 6.763 1.710 1.00 93.38 194 GLN A O 1
ATOM 1480 N N . ASP A 1 195 ? -4.831 6.826 -0.519 1.00 95.25 195 ASP A N 1
ATOM 1481 C CA . ASP A 1 195 ? -5.146 5.416 -0.660 1.00 95.25 195 ASP A CA 1
ATOM 1482 C C . ASP A 1 195 ? -3.910 4.524 -0.486 1.00 95.25 195 ASP A C 1
ATOM 1484 O O . ASP A 1 195 ? -2.769 4.896 -0.800 1.00 95.25 195 ASP A O 1
ATOM 1488 N N . GLN A 1 196 ? -4.155 3.343 0.086 1.00 96.38 196 GLN A N 1
ATOM 1489 C CA . GLN A 1 196 ? -3.132 2.415 0.568 1.00 96.38 196 GLN A CA 1
ATOM 1490 C C . GLN A 1 196 ? -3.361 1.002 0.039 1.00 96.38 196 GLN A C 1
ATOM 1492 O O . GLN A 1 196 ? -4.499 0.558 -0.108 1.00 96.38 196 GLN A O 1
ATOM 1497 N N . LEU A 1 197 ? -2.277 0.269 -0.194 1.00 97.50 197 LEU A N 1
ATOM 1498 C CA . LEU A 1 197 ? -2.335 -1.138 -0.581 1.00 97.50 197 LEU A CA 1
ATOM 1499 C C . LEU A 1 197 ? -2.567 -2.058 0.628 1.00 97.50 197 LEU A C 1
ATOM 1501 O O . LEU A 1 197 ? -2.084 -1.820 1.736 1.00 97.50 197 LEU A O 1
ATOM 1505 N N . VAL A 1 198 ? -3.296 -3.148 0.404 1.00 96.75 198 VAL A N 1
ATOM 1506 C CA . VAL A 1 198 ? -3.478 -4.217 1.391 1.00 96.75 198 VAL A CA 1
ATOM 1507 C C . VAL A 1 198 ? -3.589 -5.573 0.702 1.00 96.75 198 VAL A C 1
ATOM 1509 O O . VAL A 1 198 ? -4.075 -5.671 -0.422 1.00 96.75 198 VAL A O 1
ATOM 1512 N N . LEU A 1 199 ? -3.114 -6.625 1.366 1.00 95.69 199 LEU A N 1
ATOM 1513 C CA . LEU A 1 199 ? -3.276 -8.007 0.931 1.00 95.69 199 LEU A CA 1
ATOM 1514 C C . LEU A 1 199 ? -4.315 -8.636 1.859 1.00 95.69 199 LEU A C 1
ATOM 1516 O O . LEU A 1 199 ? -4.040 -8.818 3.043 1.00 95.69 199 LEU A O 1
ATOM 1520 N N . LEU A 1 200 ? -5.520 -8.895 1.356 1.00 92.50 200 LEU A N 1
ATOM 1521 C CA . LEU A 1 200 ? -6.611 -9.407 2.187 1.00 92.50 200 LEU A CA 1
ATOM 1522 C C . LEU A 1 200 ? -6.614 -10.917 2.223 1.00 92.50 200 LEU A C 1
ATOM 1524 O O . LEU A 1 200 ? -6.345 -11.548 1.208 1.00 92.50 200 LEU A O 1
ATOM 1528 N N . ASP A 1 201 ? -6.991 -11.479 3.367 1.00 82.44 201 ASP A N 1
ATOM 1529 C CA . ASP A 1 201 ? -7.289 -12.906 3.442 1.00 82.44 201 ASP A CA 1
ATOM 1530 C C . ASP A 1 201 ? -8.389 -13.223 2.412 1.00 82.44 201 ASP A C 1
ATOM 1532 O O . ASP A 1 201 ? -9.471 -12.626 2.496 1.00 82.44 201 ASP A O 1
ATOM 1536 N N . PRO A 1 202 ? -8.171 -14.138 1.442 1.00 68.00 202 PRO A N 1
ATOM 1537 C CA . PRO A 1 202 ? -9.231 -14.600 0.542 1.00 68.00 202 PRO A CA 1
ATOM 1538 C C . PRO A 1 202 ? -10.398 -15.263 1.302 1.00 68.00 202 PRO A C 1
ATOM 1540 O O . PRO A 1 202 ? -11.413 -15.629 0.701 1.00 68.00 202 PRO A O 1
ATOM 1543 N N . GLY A 1 203 ? -10.275 -15.389 2.626 1.00 63.69 203 GLY A N 1
ATOM 1544 C CA . GLY A 1 203 ? -11.169 -16.099 3.507 1.00 63.69 203 GLY A CA 1
ATOM 1545 C C . GLY A 1 203 ? -10.812 -17.578 3.485 1.00 63.69 203 GLY A C 1
ATOM 1546 O O . GLY A 1 203 ? -9.859 -17.994 2.821 1.00 63.69 203 GLY A O 1
ATOM 1547 N N . PRO A 1 204 ? -11.590 -18.427 4.173 1.00 51.78 204 PRO A N 1
ATOM 1548 C CA . PRO A 1 204 ? -11.469 -19.850 3.951 1.00 51.78 204 PRO A CA 1
ATOM 1549 C C . PRO A 1 204 ? -11.811 -20.111 2.481 1.00 51.78 204 PRO A C 1
ATOM 1551 O O . PRO A 1 204 ? -12.988 -20.196 2.114 1.00 51.78 204 PRO A O 1
ATOM 1554 N N . GLU A 1 205 ? -10.787 -20.295 1.641 1.00 54.78 205 GLU A N 1
ATOM 1555 C CA . GLU A 1 205 ? -10.929 -21.160 0.482 1.00 54.78 205 GLU A CA 1
ATOM 1556 C C . GLU A 1 205 ? -11.660 -22.388 1.011 1.00 54.78 205 GLU A C 1
ATOM 1558 O O . GLU A 1 205 ? -11.283 -22.949 2.047 1.00 54.78 205 GLU A O 1
ATOM 1563 N N . VAL A 1 206 ? -12.764 -22.766 0.371 1.00 45.88 206 VAL A N 1
ATOM 1564 C CA . VAL A 1 206 ? -13.393 -24.048 0.655 1.00 45.88 206 VAL A CA 1
ATOM 1565 C C . VAL A 1 206 ? -12.338 -25.083 0.300 1.00 45.88 206 VAL A C 1
ATOM 1567 O O . VAL A 1 206 ? -12.246 -25.512 -0.849 1.00 45.88 206 VAL A O 1
ATOM 1570 N N . ALA A 1 207 ? -11.498 -25.433 1.277 1.00 48.00 207 ALA A N 1
ATOM 1571 C CA . ALA A 1 207 ? -10.512 -26.470 1.136 1.00 48.00 207 ALA A CA 1
ATOM 1572 C C . ALA A 1 207 ? -11.314 -27.676 0.646 1.00 48.00 207 ALA A C 1
ATOM 1574 O O . ALA A 1 207 ? -12.319 -28.025 1.288 1.00 48.00 207 ALA A O 1
ATOM 1575 N N . PRO A 1 208 ? -10.966 -28.275 -0.509 1.00 53.47 208 PRO A N 1
ATOM 1576 C CA . PRO A 1 208 ? -11.622 -29.503 -0.918 1.00 53.47 208 PRO A CA 1
ATOM 1577 C C . PRO A 1 208 ? -11.565 -30.445 0.291 1.00 53.47 208 PRO A C 1
ATOM 1579 O O . PRO A 1 208 ? -10.527 -30.485 0.960 1.00 53.47 208 PRO A O 1
ATOM 1582 N N . PRO A 1 209 ? -12.680 -31.115 0.647 1.00 48.53 209 PRO A N 1
ATOM 1583 C CA . PRO A 1 209 ? -12.768 -31.875 1.888 1.00 48.53 209 PRO A CA 1
ATOM 1584 C C . PRO A 1 209 ? -11.527 -32.750 1.998 1.00 48.53 209 PRO A C 1
ATOM 1586 O O . PRO A 1 209 ? -11.252 -33.482 1.050 1.00 48.53 209 PRO A O 1
ATOM 1589 N N . LEU A 1 210 ? -10.769 -32.612 3.096 1.00 52.12 210 LEU A N 1
ATOM 1590 C CA . LEU A 1 210 ? -9.519 -33.334 3.344 1.00 52.12 210 LEU A CA 1
ATOM 1591 C C . LEU A 1 210 ? -9.736 -34.819 3.029 1.00 52.12 210 LEU A C 1
ATOM 1593 O O . LEU A 1 210 ? -10.282 -35.566 3.843 1.00 52.12 210 LEU A O 1
ATOM 1597 N N . VAL A 1 211 ? -9.358 -35.247 1.824 1.00 67.56 211 VAL A N 1
ATOM 1598 C CA . VAL A 1 211 ? -9.348 -36.657 1.458 1.00 67.56 211 VAL A CA 1
ATOM 1599 C C . VAL A 1 211 ? -8.132 -37.217 2.180 1.00 67.56 211 VAL A C 1
ATOM 1601 O O . VAL A 1 211 ? -7.029 -36.734 1.918 1.00 67.56 211 VAL A O 1
ATOM 1604 N N . PRO A 1 212 ? -8.286 -38.185 3.104 1.00 56.97 212 PRO A N 1
ATOM 1605 C CA . PRO A 1 212 ? -7.142 -38.751 3.796 1.00 56.97 212 PRO A CA 1
ATOM 1606 C C . PRO A 1 212 ? -6.131 -39.242 2.766 1.00 56.97 212 PRO A C 1
ATOM 1608 O O . PRO A 1 212 ? -6.466 -40.058 1.902 1.00 56.97 212 PRO A O 1
ATOM 1611 N N . GLU A 1 213 ? -4.908 -38.721 2.842 1.00 68.81 213 GLU A N 1
ATOM 1612 C CA . GLU A 1 213 ? -3.854 -39.091 1.908 1.00 68.81 213 GLU A CA 1
ATOM 1613 C C . GLU A 1 213 ? -3.652 -40.618 1.930 1.00 68.81 213 GLU A C 1
ATOM 1615 O O . GLU A 1 213 ? -3.783 -41.240 2.995 1.00 68.81 213 GLU A O 1
ATOM 1620 N N . PRO A 1 214 ? -3.306 -41.258 0.796 1.00 63.06 214 PRO A N 1
ATOM 1621 C CA . PRO A 1 214 ? -3.170 -42.717 0.696 1.00 63.06 214 PRO A CA 1
ATOM 1622 C C . PRO A 1 214 ? -2.259 -43.342 1.768 1.00 63.06 214 PRO A C 1
ATOM 1624 O O . PRO A 1 214 ? -2.428 -44.505 2.138 1.00 63.06 214 PRO A O 1
ATOM 1627 N N . SER A 1 215 ? -1.321 -42.563 2.309 1.00 70.06 215 SER A N 1
ATOM 1628 C CA . SER A 1 215 ? -0.419 -42.936 3.401 1.00 70.06 215 SER A CA 1
ATOM 1629 C C . SER A 1 215 ? -1.147 -43.236 4.718 1.00 70.06 215 SER A C 1
ATOM 1631 O O . SER A 1 215 ? -0.722 -44.123 5.456 1.00 70.06 215 SER A O 1
ATOM 1633 N N . THR A 1 216 ? -2.276 -42.576 4.993 1.00 71.88 216 THR A N 1
ATOM 1634 C CA . THR A 1 216 ? -3.069 -42.786 6.215 1.00 71.88 216 THR A CA 1
ATOM 1635 C C . THR A 1 216 ? -3.817 -44.118 6.149 1.00 71.88 216 THR A C 1
ATOM 1637 O O . THR A 1 216 ? -3.823 -44.875 7.120 1.00 71.88 216 THR A O 1
ATOM 1640 N N . PHE A 1 217 ? -4.356 -44.474 4.977 1.00 73.00 217 PHE A N 1
ATOM 1641 C CA . PHE A 1 217 ? -4.909 -45.811 4.733 1.00 73.00 217 PHE A CA 1
ATOM 1642 C C . PHE A 1 217 ? -3.827 -46.893 4.738 1.00 73.00 217 PHE A C 1
ATOM 1644 O O . PHE A 1 217 ? -4.062 -47.987 5.251 1.00 73.00 217 PHE A O 1
ATOM 1651 N N . ALA A 1 218 ? -2.632 -46.590 4.226 1.00 77.50 218 ALA A N 1
ATOM 1652 C CA . ALA A 1 218 ? -1.506 -47.514 4.282 1.00 77.50 218 ALA A CA 1
ATOM 1653 C C . ALA A 1 218 ? -1.063 -47.781 5.732 1.00 77.50 218 ALA A C 1
ATOM 1655 O O . ALA A 1 218 ? -0.913 -48.938 6.119 1.00 77.50 218 ALA A O 1
ATOM 1656 N N . LEU A 1 219 ? -0.923 -46.743 6.563 1.00 79.56 219 LEU A N 1
ATOM 1657 C CA . LEU A 1 219 ? -0.567 -46.874 7.980 1.00 79.56 219 LEU A CA 1
ATOM 1658 C C . LEU A 1 219 ? -1.646 -47.605 8.783 1.00 79.56 219 LEU A C 1
ATOM 1660 O O . LEU A 1 219 ? -1.319 -48.497 9.568 1.00 79.56 219 LEU A O 1
ATOM 1664 N N . LEU A 1 220 ? -2.923 -47.291 8.551 1.00 83.50 220 LEU A N 1
ATOM 1665 C CA . LEU A 1 220 ? -4.039 -48.000 9.178 1.00 83.50 220 LEU A CA 1
ATOM 1666 C C . LEU A 1 220 ? -4.076 -49.479 8.753 1.00 83.50 220 LEU A C 1
ATOM 1668 O O . LEU A 1 220 ? -4.271 -50.361 9.591 1.00 83.50 220 LEU A O 1
ATOM 1672 N N . GLY A 1 221 ? -3.829 -49.766 7.471 1.00 82.06 221 GLY A N 1
ATOM 1673 C CA . GLY A 1 221 ? -3.767 -51.125 6.935 1.00 82.06 221 GLY A CA 1
ATOM 1674 C C . GLY A 1 221 ? -2.605 -51.942 7.509 1.00 82.06 221 GLY A C 1
ATOM 1675 O O . GLY A 1 221 ? -2.802 -53.070 7.964 1.00 82.06 221 GLY A O 1
ATOM 1676 N N . ILE A 1 222 ? -1.402 -51.365 7.559 1.00 85.50 222 ILE A N 1
ATOM 1677 C CA . ILE A 1 222 ? -0.207 -52.017 8.119 1.00 85.50 222 ILE A CA 1
ATOM 1678 C C . ILE A 1 222 ? -0.364 -52.219 9.634 1.00 85.50 222 ILE A C 1
ATOM 1680 O O . ILE A 1 222 ? -0.069 -53.303 10.144 1.00 85.50 222 ILE A O 1
ATOM 1684 N N . GLY A 1 223 ? -0.892 -51.220 10.348 1.00 85.31 223 GLY A N 1
ATOM 1685 C CA . GLY A 1 223 ? -1.189 -51.314 11.779 1.00 85.31 223 GLY A CA 1
ATOM 1686 C C . GLY A 1 223 ? -2.208 -52.413 12.097 1.00 85.31 223 GLY A C 1
ATOM 1687 O O . GLY A 1 223 ? -1.998 -53.206 13.016 1.00 85.31 223 GLY A O 1
ATOM 1688 N N . GLY A 1 224 ? -3.268 -52.531 11.291 1.00 85.81 224 GLY A N 1
ATOM 1689 C CA . GLY A 1 224 ? -4.269 -53.590 11.425 1.00 85.81 224 GLY A CA 1
ATOM 1690 C C . GLY A 1 224 ? -3.686 -54.995 11.240 1.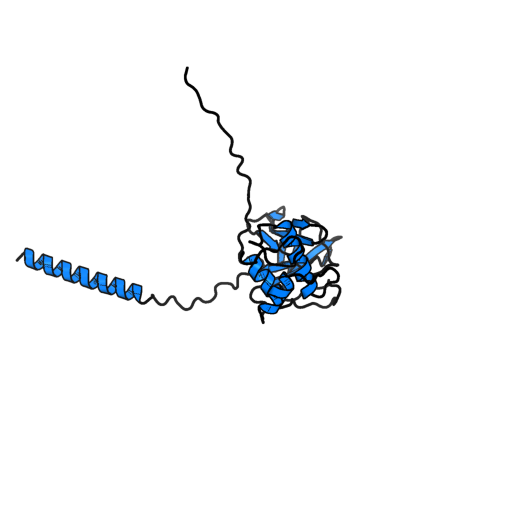00 85.81 224 GLY A C 1
ATOM 1691 O O . GLY A 1 224 ? -3.922 -55.881 12.066 1.00 85.81 224 GLY A O 1
ATOM 1692 N N . LEU A 1 225 ? -2.864 -55.199 10.204 1.00 85.94 225 LEU A N 1
ATOM 1693 C CA . LEU A 1 225 ? -2.200 -56.485 9.952 1.00 85.94 225 LEU A CA 1
ATOM 1694 C C . LEU A 1 225 ? -1.231 -56.872 11.080 1.00 85.94 225 LEU A C 1
ATOM 1696 O O . LEU A 1 225 ? -1.192 -58.038 11.486 1.00 85.94 225 LEU A O 1
ATOM 1700 N N . ALA A 1 226 ? -0.493 -55.905 11.630 1.00 85.12 226 ALA A N 1
ATOM 1701 C CA . ALA A 1 226 ? 0.423 -56.137 12.745 1.00 85.12 226 ALA A CA 1
ATOM 1702 C C . ALA A 1 226 ? -0.310 -56.609 14.015 1.00 85.12 226 ALA A C 1
ATOM 1704 O O . ALA A 1 226 ? 0.128 -57.562 14.667 1.00 85.12 226 ALA A O 1
ATOM 1705 N N . LEU A 1 227 ? -1.454 -55.999 14.343 1.00 87.25 227 LEU A N 1
ATOM 1706 C CA . LEU A 1 227 ? -2.258 -56.367 15.514 1.00 87.25 227 LEU A CA 1
ATOM 1707 C C . LEU A 1 227 ? -2.880 -57.764 15.382 1.00 87.25 227 LEU A C 1
ATOM 1709 O O . LEU A 1 227 ? -2.839 -58.551 16.333 1.00 87.25 227 LEU A O 1
ATOM 1713 N N . VAL A 1 228 ? -3.400 -58.107 14.198 1.00 87.44 228 VAL A N 1
ATOM 1714 C CA . VAL A 1 228 ? -3.938 -59.451 13.919 1.00 87.44 228 VAL A CA 1
ATOM 1715 C C . VAL A 1 228 ? -2.833 -60.507 14.013 1.00 87.44 228 VAL A C 1
ATOM 1717 O O . VAL A 1 228 ? -3.011 -61.531 14.681 1.00 87.44 228 VAL A O 1
ATOM 1720 N N . GLY A 1 229 ? -1.667 -60.243 13.415 1.00 85.50 229 GLY A N 1
ATOM 1721 C CA . GLY A 1 229 ? -0.506 -61.130 13.497 1.00 85.50 229 GLY A CA 1
ATOM 1722 C C . GLY A 1 229 ? -0.030 -61.355 14.937 1.00 85.50 229 GLY A C 1
ATOM 1723 O O . GLY A 1 229 ? 0.220 -62.495 15.341 1.00 85.50 229 GLY A O 1
ATOM 1724 N N . TYR A 1 230 ? 0.029 -60.291 15.743 1.00 85.44 230 TYR A N 1
ATOM 1725 C CA . TYR A 1 230 ? 0.389 -60.374 17.161 1.00 85.44 230 TYR A CA 1
ATOM 1726 C C . TYR A 1 230 ? -0.613 -61.217 17.967 1.00 85.44 230 TYR A C 1
ATOM 1728 O O . TYR A 1 230 ? -0.214 -62.117 18.715 1.00 85.44 230 TYR A O 1
ATOM 1736 N N . GLY A 1 231 ? -1.916 -60.987 17.774 1.00 85.38 231 GLY A N 1
ATOM 1737 C CA . GLY A 1 231 ? -2.973 -61.751 18.439 1.00 85.38 231 GLY A CA 1
ATOM 1738 C C . GLY A 1 231 ? -2.935 -63.246 18.104 1.00 85.38 231 GLY A C 1
ATOM 1739 O O . GLY A 1 231 ? -3.104 -64.090 18.990 1.00 85.38 231 GLY A O 1
ATOM 1740 N N . TRP A 1 232 ? -2.651 -63.593 16.845 1.00 81.25 232 TRP A N 1
ATOM 1741 C CA . TRP A 1 232 ? -2.563 -64.987 16.406 1.00 81.25 232 TRP A CA 1
ATOM 1742 C C . TRP A 1 232 ? -1.336 -65.711 16.976 1.00 81.25 232 TRP A C 1
ATOM 1744 O O . TRP A 1 232 ? -1.451 -66.843 17.456 1.00 81.25 232 TRP A O 1
ATOM 1754 N N . ARG A 1 233 ? -0.176 -65.040 17.020 1.00 78.75 233 ARG A N 1
ATOM 1755 C CA . ARG A 1 233 ? 1.042 -65.578 17.649 1.00 78.75 233 ARG A CA 1
ATOM 1756 C C . ARG A 1 233 ? 0.836 -65.862 19.136 1.00 78.75 233 ARG A C 1
ATOM 1758 O O . ARG A 1 233 ? 1.251 -66.918 19.607 1.00 78.75 233 ARG A O 1
ATOM 1765 N N . ARG A 1 234 ? 0.164 -64.963 19.865 1.00 79.88 234 ARG A N 1
ATOM 1766 C CA . ARG A 1 234 ? -0.089 -65.129 21.305 1.00 79.88 234 ARG A CA 1
ATOM 1767 C C . ARG A 1 234 ? -0.976 -66.340 21.600 1.00 79.88 234 ARG A C 1
ATOM 1769 O O . ARG A 1 234 ? -0.685 -67.078 22.533 1.00 79.88 234 ARG A O 1
ATOM 1776 N N . LYS A 1 235 ? -2.005 -66.602 20.782 1.00 74.88 235 LYS A N 1
ATOM 1777 C CA . LYS A 1 235 ? -2.855 -67.798 20.944 1.00 74.88 235 LYS A CA 1
ATOM 1778 C C . LYS A 1 235 ? -2.085 -69.111 20.768 1.00 74.88 235 LYS A C 1
ATOM 1780 O O . LYS A 1 235 ? -2.383 -70.069 21.466 1.00 74.88 235 LYS A O 1
ATOM 1785 N N . ARG A 1 236 ? -1.082 -69.151 19.885 1.00 70.31 236 ARG A N 1
ATOM 1786 C CA . ARG A 1 236 ? -0.238 -70.340 19.658 1.00 70.31 236 ARG A CA 1
ATOM 1787 C C . ARG A 1 236 ? 0.787 -70.620 20.757 1.00 70.31 236 ARG A C 1
ATOM 1789 O O . ARG A 1 236 ? 1.345 -71.702 20.767 1.00 70.31 236 ARG A O 1
ATOM 1796 N N . GLN A 1 237 ? 1.070 -69.660 21.634 1.00 66.06 237 GLN A N 1
ATOM 1797 C CA . GLN A 1 237 ? 1.991 -69.854 22.762 1.00 66.06 237 GLN A CA 1
ATOM 1798 C C . GLN A 1 237 ? 1.278 -70.299 24.047 1.00 66.06 237 GLN A C 1
ATOM 1800 O O . GLN A 1 237 ? 1.939 -70.616 25.028 1.00 66.06 237 GLN A O 1
ATOM 1805 N N . VAL A 1 238 ? -0.058 -70.271 24.053 1.00 61.31 238 VAL A N 1
ATOM 1806 C CA . VAL A 1 238 ? -0.904 -70.642 25.200 1.00 61.31 238 VAL A CA 1
ATOM 1807 C C . VAL A 1 238 ? -1.587 -72.007 24.983 1.00 61.31 238 VAL A C 1
ATOM 1809 O O . VAL A 1 238 ? -2.179 -72.539 25.916 1.00 61.31 238 VAL A O 1
ATOM 1812 N N . ALA A 1 239 ? -1.488 -72.578 23.777 1.00 51.28 239 ALA A N 1
ATOM 1813 C CA . ALA A 1 239 ? -1.892 -73.948 23.446 1.00 51.28 239 ALA A CA 1
ATOM 1814 C C . ALA A 1 239 ? -0.654 -74.844 23.349 1.00 51.28 239 ALA A C 1
ATOM 1816 O O . ALA A 1 239 ? -0.763 -76.024 23.742 1.00 51.28 239 ALA A O 1
#